Protein AF-A0A1L8WPM3-F1 (afdb_monomer_lite)

Structure (mmCIF, N/CA/C/O backbone):
data_AF-A0A1L8WPM3-F1
#
_entry.id   AF-A0A1L8WPM3-F1
#
loop_
_atom_site.group_PDB
_atom_site.id
_atom_site.type_symbol
_atom_site.label_atom_id
_atom_site.label_alt_id
_atom_site.label_comp_id
_atom_site.label_asym_id
_atom_site.label_entity_id
_atom_site.label_seq_id
_atom_site.pdbx_PDB_ins_code
_atom_site.Cartn_x
_atom_site.Cartn_y
_atom_site.Cartn_z
_atom_site.occupancy
_atom_site.B_iso_or_equiv
_atom_site.auth_seq_id
_atom_site.auth_comp_id
_atom_site.auth_asym_id
_atom_site.auth_atom_id
_atom_site.pdbx_PDB_model_num
ATOM 1 N N . MET A 1 1 ? 2.007 29.045 18.103 1.00 32.53 1 MET A N 1
ATOM 2 C CA . MET A 1 1 ? 1.569 27.638 18.247 1.00 32.53 1 MET A CA 1
ATOM 3 C C . MET A 1 1 ? 1.507 27.017 16.856 1.00 32.53 1 MET A C 1
ATOM 5 O O . MET A 1 1 ? 0.616 27.341 16.083 1.00 32.53 1 MET A O 1
ATOM 9 N N . GLN A 1 2 ? 2.524 26.248 16.471 1.00 27.08 2 GLN A N 1
ATOM 10 C CA . GLN A 1 2 ? 2.661 25.710 15.116 1.00 27.08 2 GLN A CA 1
ATOM 11 C C . GLN A 1 2 ? 1.757 24.477 15.000 1.00 27.08 2 GLN A C 1
ATOM 13 O O . GLN A 1 2 ? 2.011 23.475 15.662 1.00 27.08 2 GLN A O 1
ATOM 18 N N . MET A 1 3 ? 0.664 24.561 14.230 1.00 31.22 3 MET A N 1
ATOM 19 C CA . MET A 1 3 ? -0.175 23.392 13.952 1.00 31.22 3 MET A CA 1
ATOM 20 C C . MET A 1 3 ? 0.699 22.332 13.284 1.00 31.22 3 MET A C 1
ATOM 22 O O . MET A 1 3 ? 1.084 22.484 12.123 1.00 31.22 3 MET A O 1
ATOM 26 N N . ILE A 1 4 ? 1.020 21.259 14.007 1.00 37.78 4 ILE A N 1
ATOM 27 C CA . ILE A 1 4 ? 1.551 20.049 13.389 1.00 37.78 4 ILE A CA 1
ATOM 28 C C . ILE A 1 4 ? 0.436 19.549 12.475 1.00 37.78 4 ILE A C 1
ATOM 30 O O . ILE A 1 4 ? -0.561 18.994 12.926 1.00 37.78 4 ILE A O 1
ATOM 34 N N . LYS A 1 5 ? 0.572 19.836 11.180 1.00 70.19 5 LYS A N 1
ATOM 35 C CA . LYS A 1 5 ? -0.336 19.367 10.140 1.00 70.19 5 LYS A CA 1
ATOM 36 C C . LYS A 1 5 ? -0.161 17.850 10.075 1.00 70.19 5 LYS A C 1
ATOM 38 O O . LYS A 1 5 ? 0.828 17.358 9.531 1.00 70.19 5 LYS A O 1
ATOM 43 N N . GLU A 1 6 ? -1.043 17.119 10.747 1.00 84.62 6 GLU A N 1
ATOM 44 C CA . GLU A 1 6 ? -1.018 15.660 10.743 1.00 84.62 6 GLU A CA 1
ATOM 45 C C . GLU A 1 6 ? -1.232 15.151 9.312 1.00 84.62 6 GLU A C 1
ATOM 47 O O . GLU A 1 6 ? -2.120 15.607 8.588 1.00 84.62 6 GLU A O 1
ATOM 52 N N . ASN A 1 7 ? -0.399 14.203 8.893 1.00 91.00 7 ASN A N 1
ATOM 53 C CA . ASN A 1 7 ? -0.613 13.449 7.670 1.00 91.00 7 ASN A CA 1
ATOM 54 C C . ASN A 1 7 ? -1.559 12.288 7.973 1.00 91.00 7 ASN A C 1
ATOM 56 O O . ASN A 1 7 ? -1.414 11.606 8.989 1.00 91.00 7 ASN A O 1
ATOM 60 N N . VAL A 1 8 ? -2.501 12.030 7.069 1.00 93.06 8 VAL A N 1
ATOM 61 C CA . VAL A 1 8 ? -3.496 10.967 7.231 1.00 93.06 8 VAL A CA 1
ATOM 62 C C . VAL A 1 8 ? -3.465 10.048 6.021 1.00 93.06 8 VAL A C 1
ATOM 64 O O . VAL A 1 8 ? -3.491 10.518 4.886 1.00 93.06 8 VAL A O 1
ATOM 67 N N . LEU A 1 9 ? -3.459 8.738 6.273 1.00 96.69 9 LEU A N 1
ATOM 68 C CA . LEU A 1 9 ? -3.780 7.728 5.268 1.00 96.69 9 LEU A CA 1
ATOM 69 C C . LEU A 1 9 ? -5.040 6.962 5.669 1.00 96.69 9 LEU A C 1
ATOM 71 O O . LEU A 1 9 ? -5.169 6.504 6.805 1.00 96.69 9 LEU A O 1
ATOM 75 N N . ILE A 1 10 ? -5.953 6.785 4.721 1.00 97.25 10 ILE A N 1
ATOM 76 C CA . ILE A 1 10 ? -7.242 6.133 4.914 1.00 97.25 10 ILE A CA 1
ATOM 77 C C . ILE A 1 10 ? -7.205 4.740 4.286 1.00 97.25 10 ILE A C 1
ATOM 79 O O . ILE A 1 10 ? -6.992 4.569 3.085 1.00 97.25 10 ILE A O 1
ATOM 83 N N . TYR A 1 11 ? -7.460 3.740 5.120 1.00 97.69 11 TYR A N 1
ATOM 84 C CA . TYR A 1 11 ? -7.544 2.330 4.763 1.00 97.69 11 TYR A CA 1
ATOM 85 C C . TYR A 1 11 ? -8.982 1.839 4.915 1.00 97.69 11 TYR A C 1
ATOM 87 O O . TYR A 1 11 ? -9.771 2.411 5.663 1.00 97.69 11 TYR A O 1
ATOM 95 N N . GLY A 1 12 ? -9.334 0.772 4.206 1.00 95.88 12 GLY A N 1
ATOM 96 C CA . GLY A 1 12 ? -10.680 0.203 4.236 1.00 95.88 12 GLY A CA 1
ATOM 97 C C . GLY A 1 12 ? -11.140 -0.251 2.858 1.00 95.88 12 GLY A C 1
ATOM 98 O O . GLY A 1 12 ? -10.445 -0.059 1.860 1.00 95.88 12 GLY A O 1
ATOM 99 N N . LEU A 1 13 ? -12.334 -0.841 2.796 1.00 94.56 13 LEU A N 1
ATOM 100 C CA . LEU A 1 13 ? -12.961 -1.165 1.515 1.00 94.56 13 LEU A CA 1
ATOM 101 C C . LEU A 1 13 ? -13.203 0.114 0.714 1.00 94.56 13 LEU A C 1
ATOM 103 O O . LEU A 1 13 ? -13.631 1.121 1.274 1.00 94.56 13 LEU A O 1
ATOM 107 N N . GLU A 1 14 ? -13.002 0.055 -0.601 1.00 92.94 14 GLU A N 1
ATOM 108 C CA . GLU A 1 14 ? -13.040 1.223 -1.487 1.00 92.94 14 GLU A CA 1
ATOM 109 C C . GLU A 1 14 ? -14.298 2.088 -1.307 1.00 92.94 14 GLU A C 1
ATOM 111 O O . GLU A 1 14 ? -14.206 3.290 -1.057 1.00 92.94 14 GLU A O 1
ATOM 116 N N . LYS A 1 15 ? -15.485 1.471 -1.357 1.00 93.69 15 LYS A N 1
ATOM 117 C CA . LYS A 1 15 ? -16.759 2.183 -1.173 1.00 93.69 15 LYS A CA 1
ATOM 118 C C . LYS A 1 15 ? -16.883 2.806 0.223 1.00 93.69 15 LYS A C 1
ATOM 120 O O . LYS A 1 15 ? -17.417 3.905 0.363 1.00 93.69 15 LYS A O 1
ATOM 125 N N . ALA A 1 16 ? -16.391 2.115 1.251 1.00 95.50 16 ALA A N 1
ATOM 126 C CA . ALA A 1 16 ? -16.474 2.552 2.640 1.00 95.50 16 ALA A CA 1
ATOM 127 C C . ALA A 1 16 ? -15.543 3.738 2.920 1.00 95.50 16 ALA A C 1
ATOM 129 O O . ALA A 1 16 ? -15.997 4.764 3.431 1.00 95.50 16 ALA A O 1
ATOM 130 N N . ARG A 1 17 ? -14.271 3.642 2.510 1.00 94.56 17 ARG A N 1
ATOM 131 C CA . ARG A 1 17 ? -13.308 4.742 2.652 1.00 94.56 17 ARG A CA 1
ATOM 132 C C . ARG A 1 17 ? -13.762 5.977 1.878 1.00 94.56 17 ARG A C 1
ATOM 134 O O . ARG A 1 17 ? -13.762 7.059 2.445 1.00 94.56 17 ARG A O 1
ATOM 141 N N . TRP A 1 18 ? -14.287 5.823 0.657 1.00 94.62 18 TRP A N 1
ATOM 142 C CA . TRP A 1 18 ? -14.823 6.955 -0.105 1.00 94.62 18 TRP A CA 1
ATOM 143 C C . TRP A 1 18 ? -16.003 7.635 0.590 1.00 94.62 18 TRP A C 1
ATOM 145 O O . TRP A 1 18 ? -16.075 8.864 0.626 1.00 94.62 18 TRP A O 1
ATOM 155 N N . LYS A 1 19 ? -16.924 6.855 1.168 1.00 95.88 19 LYS A N 1
ATOM 156 C CA . LYS A 1 19 ? -18.049 7.398 1.942 1.00 95.88 19 LYS A CA 1
ATOM 157 C C . LYS A 1 19 ? -17.561 8.197 3.153 1.00 95.88 19 LYS A C 1
ATOM 159 O O . LYS A 1 19 ? -18.111 9.264 3.421 1.00 95.88 19 LYS A O 1
ATOM 164 N N . TYR A 1 20 ? -16.539 7.704 3.850 1.00 95.81 20 TYR A N 1
ATOM 165 C CA . TYR A 1 20 ? -15.935 8.391 4.989 1.00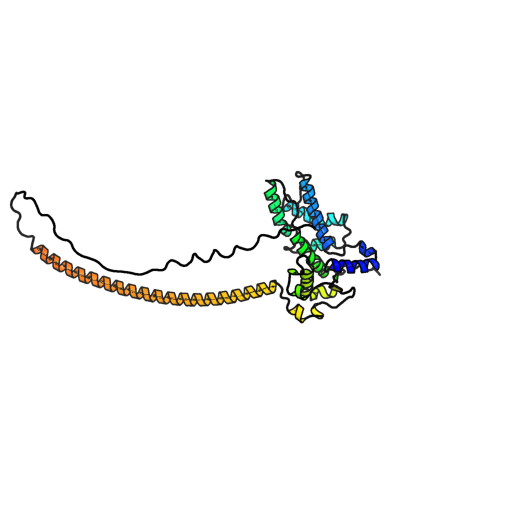 95.81 20 TYR A CA 1
ATOM 166 C C . TYR A 1 20 ? -15.181 9.666 4.574 1.00 95.81 20 TYR A C 1
ATOM 168 O O . TYR A 1 20 ? -15.422 10.735 5.135 1.00 95.81 20 TYR A O 1
ATOM 176 N N . THR A 1 21 ? -14.363 9.605 3.522 1.00 94.44 21 THR A N 1
ATOM 177 C CA . THR A 1 21 ? -13.652 10.770 2.975 1.00 94.44 21 THR A CA 1
ATOM 178 C C . THR A 1 21 ? -14.618 11.869 2.538 1.00 94.44 21 THR A C 1
ATOM 180 O O . THR A 1 21 ? -14.359 13.043 2.780 1.00 94.44 21 THR A O 1
ATOM 183 N N . ARG A 1 22 ? -15.776 11.526 1.956 1.00 93.94 22 ARG A N 1
ATOM 184 C CA . ARG A 1 22 ? -16.804 12.524 1.613 1.00 93.94 22 ARG A CA 1
ATOM 185 C C . ARG A 1 22 ? -17.344 13.275 2.831 1.00 93.94 22 ARG A C 1
ATOM 187 O O . ARG A 1 22 ? -17.648 14.453 2.685 1.00 93.94 22 ARG A O 1
ATOM 194 N N . SER A 1 23 ? -17.488 12.640 3.999 1.00 91.75 23 SER A N 1
ATOM 195 C CA . SER A 1 23 ? -17.842 13.379 5.226 1.00 91.75 23 SER A CA 1
ATOM 196 C C . SER A 1 23 ? -16.724 14.323 5.652 1.00 91.75 23 SER A C 1
ATOM 198 O O . SER A 1 23 ? -17.002 15.493 5.882 1.00 91.75 23 SER A O 1
ATOM 200 N N . LEU A 1 24 ? -15.471 13.863 5.629 1.00 90.94 24 LEU A N 1
ATOM 201 C CA . LEU A 1 24 ? -14.323 14.703 5.974 1.00 90.94 24 LEU A CA 1
ATOM 202 C C . LEU A 1 24 ? -14.195 15.923 5.050 1.00 90.94 24 LEU A C 1
ATOM 204 O O . LEU A 1 24 ? -13.951 17.026 5.516 1.00 90.94 24 LEU A O 1
ATOM 208 N N . ILE A 1 25 ? -14.414 15.755 3.741 1.00 91.81 25 ILE A N 1
ATOM 209 C CA . ILE A 1 25 ? -14.377 16.863 2.770 1.00 91.81 25 ILE A CA 1
ATOM 210 C C . ILE A 1 25 ? -15.486 17.889 3.038 1.00 91.81 25 ILE A C 1
ATOM 212 O O . ILE A 1 25 ? -15.271 19.078 2.821 1.00 91.81 25 ILE A O 1
ATOM 216 N N . LYS A 1 26 ? -16.670 17.451 3.489 1.00 91.75 26 LYS A N 1
ATOM 217 C CA . LYS A 1 26 ? -17.754 18.376 3.856 1.00 91.75 26 LYS A CA 1
ATOM 218 C C . LYS A 1 26 ? -17.378 19.227 5.068 1.00 91.75 26 LYS A C 1
ATOM 220 O O . LYS A 1 26 ? -17.713 20.402 5.092 1.00 91.75 26 LYS A O 1
ATOM 225 N N . GLU A 1 27 ? -16.688 18.635 6.037 1.00 89.38 27 GLU A N 1
ATOM 226 C CA . GLU A 1 27 ? -16.213 19.320 7.245 1.00 89.38 27 GLU A CA 1
ATOM 227 C C . GLU A 1 27 ? -15.002 20.220 6.952 1.00 89.38 27 GLU A C 1
ATOM 229 O O . GLU A 1 27 ? -14.887 21.314 7.496 1.00 89.38 27 GLU A O 1
ATOM 234 N N . ASN A 1 28 ? -14.109 19.787 6.057 1.00 88.56 28 ASN A N 1
ATOM 235 C CA . ASN A 1 28 ? -12.928 20.534 5.644 1.00 88.56 28 ASN A CA 1
ATOM 236 C C . ASN A 1 28 ? -12.632 20.331 4.142 1.00 88.56 28 ASN A C 1
ATOM 238 O O . ASN A 1 28 ? -11.969 19.359 3.758 1.00 88.56 28 ASN A O 1
ATOM 242 N N . PRO A 1 29 ? -13.042 21.275 3.273 1.00 89.62 29 PRO A N 1
ATOM 243 C CA . PRO A 1 29 ? -12.858 21.169 1.823 1.00 89.62 29 PRO A CA 1
ATOM 244 C C . PRO A 1 29 ? -11.402 21.020 1.357 1.00 89.62 29 PRO A C 1
ATOM 246 O O . PRO A 1 29 ? -11.156 20.462 0.284 1.00 89.62 29 PRO A O 1
ATOM 249 N N . ASN A 1 30 ? -10.420 21.461 2.154 1.00 85.88 30 ASN A N 1
ATOM 250 C CA . ASN A 1 30 ? -8.999 21.350 1.806 1.00 85.88 30 ASN A CA 1
ATOM 251 C C . ASN A 1 30 ? -8.517 19.893 1.726 1.00 85.88 30 ASN A C 1
ATOM 253 O O . ASN A 1 30 ? -7.576 19.600 0.987 1.00 85.88 30 ASN A O 1
ATOM 257 N N . ILE A 1 31 ? -9.202 18.972 2.414 1.00 86.38 31 ILE A N 1
ATOM 258 C CA . ILE A 1 31 ? -8.921 17.529 2.396 1.00 86.38 31 ILE A CA 1
ATOM 259 C C . ILE A 1 31 ? -9.023 16.956 0.976 1.00 86.38 31 ILE A C 1
ATOM 261 O O . ILE A 1 31 ? -8.277 16.045 0.627 1.00 86.38 31 ILE A O 1
ATOM 265 N N . LYS A 1 32 ? -9.872 17.532 0.111 1.00 85.50 32 LYS A N 1
ATOM 266 C CA . LYS A 1 32 ? -10.043 17.090 -1.285 1.00 85.50 32 LYS A CA 1
ATOM 267 C C . LYS A 1 32 ? -8.744 17.150 -2.101 1.00 85.50 32 LYS A C 1
ATOM 269 O O . LYS A 1 32 ? -8.617 16.429 -3.083 1.00 85.50 32 LYS A O 1
ATOM 274 N N . LYS A 1 33 ? -7.802 18.021 -1.723 1.00 83.31 33 LYS A N 1
ATOM 275 C CA . LYS A 1 33 ? -6.521 18.210 -2.424 1.00 83.31 33 LYS A CA 1
ATOM 276 C C . LYS A 1 33 ? -5.392 17.335 -1.863 1.00 83.31 33 LYS A C 1
ATOM 278 O O . LYS A 1 33 ? -4.277 17.408 -2.368 1.00 83.31 33 LYS A O 1
ATOM 283 N N . MET A 1 34 ? -5.648 16.561 -0.807 1.00 86.50 34 MET A N 1
ATOM 284 C CA . MET A 1 34 ? -4.631 15.748 -0.140 1.00 86.50 34 MET A CA 1
ATOM 285 C C . MET A 1 34 ? -4.645 14.305 -0.672 1.00 86.50 34 MET A C 1
ATOM 287 O O . MET A 1 34 ? -5.726 13.752 -0.872 1.00 86.50 34 MET A O 1
ATOM 291 N N . PRO A 1 35 ? -3.477 13.666 -0.859 1.00 89.44 35 PRO A N 1
ATOM 292 C CA . PRO A 1 35 ? -3.389 12.240 -1.171 1.00 89.44 35 PRO A CA 1
ATOM 293 C C . PRO A 1 35 ? -3.595 11.422 0.103 1.00 89.44 35 PRO A C 1
ATOM 295 O O . PRO A 1 35 ? -2.673 11.204 0.897 1.00 89.44 35 PRO A O 1
ATOM 298 N N . LEU A 1 36 ? -4.844 11.032 0.329 1.00 93.00 36 LEU A N 1
ATOM 299 C CA . LEU A 1 36 ? -5.276 10.341 1.542 1.00 93.00 36 LEU A CA 1
ATOM 300 C C . LEU A 1 36 ? -5.196 8.828 1.401 1.00 93.00 36 LEU A C 1
ATOM 302 O O . LEU A 1 36 ? -5.342 8.127 2.398 1.00 93.00 36 LEU A O 1
ATOM 306 N N . PHE A 1 37 ? -5.020 8.295 0.196 1.00 95.19 37 PHE A N 1
ATOM 307 C CA . PHE A 1 37 ? -5.021 6.859 -0.026 1.00 95.19 37 PHE A CA 1
ATOM 308 C C . PHE A 1 37 ? -3.613 6.387 -0.356 1.00 95.19 37 PHE A C 1
ATOM 310 O O . PHE A 1 37 ? -2.878 7.027 -1.099 1.00 95.19 37 PHE A O 1
ATOM 317 N N . ILE A 1 38 ? -3.226 5.224 0.174 1.00 95.38 38 ILE A N 1
ATOM 318 C CA . ILE A 1 38 ? -1.953 4.597 -0.211 1.00 95.38 38 ILE A CA 1
ATOM 319 C C . ILE A 1 38 ? -1.922 4.252 -1.708 1.00 95.38 38 ILE A C 1
ATOM 321 O O . ILE A 1 38 ? -0.855 4.204 -2.315 1.00 95.38 38 ILE A O 1
ATOM 325 N N . ASP A 1 39 ? -3.100 4.059 -2.300 1.00 93.75 39 ASP A N 1
ATOM 326 C CA . ASP A 1 39 ? -3.304 3.809 -3.723 1.00 93.75 39 ASP A CA 1
ATOM 327 C C . ASP A 1 39 ? -2.771 4.964 -4.570 1.00 93.75 39 ASP A C 1
ATOM 329 O O . ASP A 1 39 ? -2.070 4.696 -5.535 1.00 93.75 39 ASP A O 1
ATOM 333 N N . ASP A 1 40 ? -2.942 6.219 -4.134 1.00 92.56 40 ASP A N 1
ATOM 334 C CA . ASP A 1 40 ? -2.413 7.393 -4.841 1.00 92.56 40 ASP A CA 1
ATOM 335 C C . ASP A 1 40 ? -0.887 7.266 -5.049 1.00 92.56 40 ASP A C 1
ATOM 337 O O . ASP A 1 40 ? -0.344 7.548 -6.119 1.00 92.56 40 ASP A O 1
ATOM 341 N N . TYR A 1 41 ? -0.178 6.768 -4.031 1.00 93.94 41 TYR A N 1
ATOM 342 C CA . TYR A 1 41 ? 1.270 6.558 -4.074 1.00 93.94 41 TYR A CA 1
ATOM 343 C C . TYR A 1 41 ? 1.662 5.337 -4.925 1.00 93.94 41 TYR A C 1
ATOM 345 O O . TYR A 1 41 ? 2.679 5.370 -5.622 1.00 93.94 41 TYR A O 1
ATOM 353 N N . ASN A 1 42 ? 0.876 4.256 -4.888 1.00 94.69 42 ASN A N 1
ATOM 354 C CA . ASN A 1 42 ? 1.072 3.094 -5.766 1.00 94.69 42 ASN A CA 1
ATOM 355 C C . ASN A 1 42 ? 0.884 3.476 -7.241 1.00 94.69 42 ASN A C 1
ATOM 357 O O . ASN A 1 42 ? 1.715 3.139 -8.089 1.00 94.69 42 ASN A O 1
ATOM 361 N N . ASP A 1 43 ? -0.172 4.226 -7.532 1.00 92.81 43 ASP A N 1
ATOM 362 C CA . ASP A 1 43 ? -0.521 4.683 -8.872 1.00 92.81 43 ASP A CA 1
ATOM 363 C C . ASP A 1 43 ? 0.543 5.642 -9.409 1.00 92.81 43 ASP A C 1
ATOM 365 O O . ASP A 1 43 ? 0.917 5.553 -10.575 1.00 92.81 43 ASP A O 1
ATOM 369 N N . GLY A 1 44 ? 1.137 6.472 -8.546 1.00 92.31 44 GLY A N 1
ATOM 370 C CA . GLY A 1 44 ? 2.288 7.297 -8.906 1.00 92.31 44 GLY A CA 1
ATOM 371 C C . GLY A 1 44 ? 3.490 6.489 -9.419 1.00 92.31 44 GLY A C 1
ATOM 372 O O . GLY A 1 44 ? 4.087 6.842 -10.437 1.00 92.31 44 GLY A O 1
ATOM 373 N N . VAL A 1 45 ? 3.835 5.379 -8.754 1.00 93.38 45 VAL A N 1
ATOM 374 C CA . VAL A 1 45 ? 4.912 4.478 -9.216 1.00 93.38 45 VAL A CA 1
ATOM 375 C C . VAL A 1 45 ? 4.513 3.780 -10.517 1.00 93.38 45 VAL A C 1
ATOM 377 O O . VAL A 1 45 ? 5.326 3.689 -11.437 1.00 93.38 45 VAL A O 1
ATOM 380 N N . THR A 1 46 ? 3.269 3.302 -10.602 1.00 93.00 46 THR A N 1
ATOM 381 C CA . THR A 1 46 ? 2.717 2.662 -11.807 1.00 93.00 46 THR A CA 1
ATOM 382 C C . THR A 1 46 ? 2.838 3.572 -13.016 1.00 93.00 46 THR A C 1
ATOM 384 O O . THR A 1 46 ? 3.423 3.190 -14.026 1.00 93.00 46 THR A O 1
ATOM 387 N N . TRP A 1 47 ? 2.353 4.801 -12.875 1.00 92.38 47 TRP A N 1
ATOM 388 C CA . TRP A 1 47 ? 2.327 5.793 -13.933 1.00 92.38 47 TRP A CA 1
ATOM 389 C C . TRP A 1 47 ? 3.729 6.115 -14.459 1.00 92.38 47 TRP A C 1
ATOM 391 O O . TRP A 1 47 ? 3.931 6.155 -15.671 1.00 92.38 47 TRP A O 1
ATOM 401 N N . LEU A 1 48 ? 4.718 6.294 -13.572 1.00 92.62 48 LEU A N 1
ATOM 402 C CA . LEU A 1 48 ? 6.110 6.525 -13.978 1.00 92.62 48 LEU A CA 1
ATOM 403 C C . LEU A 1 48 ? 6.653 5.378 -14.835 1.00 92.62 48 LEU A C 1
ATOM 405 O O . LEU A 1 48 ? 7.272 5.606 -15.872 1.00 92.62 48 LEU A O 1
ATOM 409 N N . LEU A 1 49 ? 6.412 4.143 -14.403 1.00 92.19 49 LEU A N 1
ATOM 410 C CA . LEU A 1 49 ? 6.887 2.947 -15.090 1.00 92.19 49 LEU A CA 1
ATOM 411 C C . LEU A 1 49 ? 6.205 2.763 -16.452 1.00 92.19 49 LEU A C 1
ATOM 413 O O . LEU A 1 49 ? 6.865 2.444 -17.441 1.00 92.19 49 LEU A O 1
ATOM 417 N N . GLU A 1 50 ? 4.893 2.985 -16.517 1.00 89.88 50 GLU A N 1
ATOM 418 C CA . GLU A 1 50 ? 4.119 2.917 -17.760 1.00 89.88 50 GLU A CA 1
ATOM 419 C C . GLU A 1 50 ? 4.527 4.013 -18.744 1.00 89.88 50 GLU A C 1
ATOM 421 O O . GLU A 1 50 ? 4.642 3.748 -19.943 1.00 89.88 50 GLU A O 1
ATOM 426 N N . LYS A 1 51 ? 4.815 5.222 -18.247 1.00 91.19 51 LYS A N 1
ATOM 427 C CA . LYS A 1 51 ? 5.327 6.327 -19.060 1.00 91.19 51 LYS A CA 1
ATOM 428 C C . LYS A 1 51 ? 6.657 5.964 -19.724 1.00 91.19 51 LYS A C 1
ATOM 430 O O . LYS A 1 51 ? 6.798 6.193 -20.922 1.00 91.19 51 LYS A O 1
ATOM 435 N N . GLU A 1 52 ? 7.587 5.357 -18.988 1.00 91.50 52 GLU A N 1
ATOM 436 C CA . GLU A 1 52 ? 8.863 4.882 -19.544 1.00 91.50 52 GLU A CA 1
ATOM 437 C C . GLU A 1 52 ? 8.667 3.829 -20.640 1.00 91.50 52 GLU A C 1
ATOM 439 O O . GLU A 1 52 ? 9.325 3.876 -21.679 1.00 91.50 52 GLU A O 1
ATOM 444 N N . ILE A 1 53 ? 7.725 2.895 -20.455 1.00 88.12 53 ILE A N 1
ATOM 445 C CA . ILE A 1 53 ? 7.391 1.923 -21.506 1.00 88.12 53 ILE A CA 1
ATOM 446 C C . ILE A 1 53 ? 6.806 2.616 -22.734 1.00 88.12 53 ILE A C 1
ATOM 448 O O . ILE A 1 53 ? 7.176 2.289 -23.862 1.00 88.12 53 ILE A O 1
ATOM 452 N N . ALA A 1 54 ? 5.880 3.553 -22.536 1.00 88.69 54 ALA A N 1
ATOM 453 C CA . ALA A 1 54 ? 5.267 4.284 -23.635 1.00 88.69 54 ALA A CA 1
ATOM 454 C C . ALA A 1 54 ? 6.309 5.097 -24.419 1.00 88.69 54 ALA A C 1
ATOM 456 O O . ALA A 1 54 ? 6.260 5.114 -25.647 1.00 88.69 54 ALA A O 1
ATOM 457 N N . GLN A 1 55 ? 7.268 5.717 -23.728 1.00 89.75 55 GLN A N 1
ATOM 458 C CA . GLN A 1 55 ? 8.373 6.442 -24.352 1.00 89.75 55 GLN A CA 1
ATOM 459 C C . GLN A 1 55 ? 9.275 5.504 -25.158 1.00 89.75 55 GLN A C 1
ATOM 461 O O . GLN A 1 55 ? 9.485 5.755 -26.339 1.00 89.75 55 GLN A O 1
ATOM 466 N N . LYS A 1 56 ? 9.688 4.363 -24.590 1.00 86.62 56 LYS A N 1
ATOM 467 C CA . LYS A 1 56 ? 10.475 3.346 -25.310 1.00 86.62 56 LYS A CA 1
ATOM 468 C C . LYS A 1 56 ? 9.779 2.828 -26.574 1.00 86.62 56 LYS A C 1
ATOM 470 O O . LYS A 1 56 ? 10.437 2.528 -27.562 1.00 86.62 56 LYS A O 1
ATOM 475 N N . LYS A 1 57 ? 8.446 2.713 -26.565 1.00 85.25 57 LYS A N 1
ATOM 476 C CA . LYS A 1 57 ? 7.677 2.313 -27.759 1.00 85.25 57 LYS A CA 1
ATOM 477 C C . LYS A 1 57 ? 7.676 3.386 -28.846 1.00 85.25 57 LYS A C 1
ATOM 479 O O . LYS A 1 57 ? 7.692 3.039 -30.022 1.00 85.25 57 LYS A O 1
ATOM 484 N N . LYS A 1 58 ? 7.604 4.662 -28.458 1.00 88.38 58 LYS A N 1
ATOM 485 C CA . LYS A 1 58 ? 7.610 5.795 -29.393 1.00 88.38 58 LYS A CA 1
ATOM 486 C C . LYS A 1 58 ? 8.998 6.043 -29.976 1.00 88.38 58 LYS A C 1
ATOM 488 O O . LYS A 1 58 ? 9.107 6.300 -31.167 1.00 88.38 58 LYS A O 1
ATOM 493 N N . GLU A 1 59 ? 10.034 5.925 -29.150 1.00 89.25 59 GLU A N 1
ATOM 494 C CA . GLU A 1 59 ? 11.422 6.234 -29.502 1.00 89.25 59 GLU A CA 1
ATOM 495 C C . GLU A 1 59 ? 12.351 5.070 -29.102 1.00 89.25 59 GLU A C 1
ATOM 497 O O . GLU A 1 59 ? 13.077 5.163 -28.112 1.00 89.25 59 GLU A O 1
ATOM 502 N N . PRO A 1 60 ? 12.355 3.947 -29.851 1.00 85.00 60 PRO A N 1
ATOM 503 C CA . PRO A 1 60 ? 13.099 2.741 -29.469 1.00 85.00 60 PRO A CA 1
ATOM 504 C C . PRO A 1 60 ? 14.621 2.910 -29.409 1.00 85.00 60 PRO A C 1
ATOM 506 O O . PRO A 1 60 ? 15.297 2.095 -28.789 1.00 85.00 60 PRO A O 1
ATOM 509 N N . SER A 1 61 ? 15.164 3.932 -30.076 1.00 85.88 61 SER A N 1
ATOM 510 C CA . SER A 1 61 ? 16.591 4.262 -30.065 1.00 85.88 61 SER A CA 1
ATOM 511 C C . SER A 1 61 ? 17.024 5.040 -28.821 1.00 85.88 61 SER A C 1
ATOM 513 O O . SER A 1 61 ? 18.222 5.140 -28.560 1.00 85.88 61 SER A O 1
ATOM 515 N N . GLN A 1 62 ? 16.086 5.622 -28.065 1.00 88.00 62 GLN A N 1
ATOM 516 C CA . GLN A 1 62 ? 16.407 6.372 -26.856 1.00 88.00 62 GLN A CA 1
ATOM 517 C C . GLN A 1 62 ? 16.673 5.417 -25.684 1.00 88.00 62 GLN A C 1
ATOM 519 O O . GLN A 1 62 ? 15.941 4.448 -25.478 1.00 88.00 62 GLN A O 1
ATOM 524 N N . LYS A 1 63 ? 17.694 5.731 -24.872 1.00 89.94 63 LYS A N 1
ATOM 525 C CA . LYS A 1 63 ? 17.993 5.015 -23.620 1.00 89.94 63 LYS A CA 1
ATOM 526 C C . LYS A 1 63 ? 16.754 5.005 -22.714 1.00 89.94 63 LYS A C 1
ATOM 528 O O . LYS A 1 63 ? 16.238 6.062 -22.358 1.00 89.94 63 LYS A O 1
ATOM 533 N N . SER A 1 64 ? 16.325 3.818 -22.297 1.00 91.56 64 SER A N 1
ATOM 534 C CA . SER A 1 64 ? 15.192 3.576 -21.404 1.00 91.56 64 SER A CA 1
ATOM 535 C C . SER A 1 64 ? 15.630 2.863 -20.124 1.00 91.56 64 SER A C 1
ATOM 537 O O . SER A 1 64 ? 16.586 2.077 -20.109 1.00 91.56 64 SER A O 1
ATOM 539 N N . CYS A 1 65 ? 14.875 3.066 -19.039 1.00 93.44 65 CYS A N 1
ATOM 540 C CA . CYS A 1 65 ? 15.067 2.310 -17.800 1.00 93.44 65 CYS A CA 1
ATOM 541 C C . CYS A 1 65 ? 14.870 0.794 -17.986 1.00 93.44 65 CYS A C 1
ATOM 543 O O . CYS A 1 65 ? 15.378 0.003 -17.199 1.00 93.44 65 CYS A O 1
ATOM 545 N N . TRP A 1 66 ? 14.178 0.379 -19.051 1.00 91.06 66 TRP A N 1
ATOM 546 C CA . TRP A 1 66 ? 13.899 -1.022 -19.365 1.00 91.06 66 TRP A CA 1
ATOM 547 C C . TRP A 1 66 ? 14.958 -1.696 -20.245 1.00 91.06 66 TRP A C 1
ATOM 549 O O . TRP A 1 66 ? 14.697 -2.789 -20.745 1.00 91.06 66 TRP A O 1
ATOM 559 N N . ASP A 1 67 ? 16.097 -1.055 -20.518 1.00 88.75 67 ASP A N 1
ATOM 560 C CA . ASP A 1 67 ? 17.155 -1.647 -21.356 1.00 88.75 67 ASP A CA 1
ATOM 561 C C . ASP A 1 67 ? 18.107 -2.540 -20.562 1.00 88.75 67 ASP A C 1
ATOM 563 O O . ASP A 1 67 ? 18.624 -3.528 -21.076 1.00 88.75 67 ASP A O 1
ATOM 567 N N . SER A 1 68 ? 18.341 -2.217 -19.293 1.00 90.31 68 SER A N 1
ATOM 568 C CA . SER A 1 68 ? 19.290 -2.934 -18.447 1.00 90.31 68 SER A CA 1
ATOM 569 C C . SER A 1 68 ? 18.930 -2.803 -16.973 1.00 90.31 68 SER A C 1
ATOM 571 O O . SER A 1 68 ? 18.086 -1.998 -16.574 1.00 90.31 68 SER A O 1
ATOM 573 N N . THR A 1 69 ? 19.580 -3.622 -16.151 1.00 91.81 69 THR A N 1
ATOM 574 C CA . THR A 1 69 ? 19.401 -3.589 -14.695 1.00 91.81 69 THR A CA 1
ATOM 575 C C . THR A 1 69 ? 19.962 -2.298 -14.108 1.00 91.81 69 THR A C 1
ATOM 577 O O . THR A 1 69 ? 19.398 -1.748 -13.164 1.00 91.81 69 THR A O 1
ATOM 580 N N . GLU A 1 70 ? 21.039 -1.798 -14.700 1.00 93.81 70 GLU A N 1
ATOM 581 C CA . GLU A 1 70 ? 21.741 -0.573 -14.347 1.00 93.81 70 GLU A CA 1
ATOM 582 C C . GLU A 1 70 ? 20.871 0.647 -14.668 1.00 93.81 70 GLU A C 1
ATOM 584 O O . GLU A 1 70 ? 20.615 1.461 -13.783 1.00 93.81 70 GLU A O 1
ATOM 589 N N . ASN A 1 71 ? 20.296 0.713 -15.876 1.00 94.50 71 ASN A N 1
ATOM 590 C CA . ASN A 1 71 ? 19.390 1.796 -16.267 1.00 94.50 71 ASN A CA 1
ATOM 591 C C . ASN A 1 71 ? 18.138 1.834 -15.381 1.00 94.50 71 ASN A C 1
ATOM 593 O O . ASN A 1 71 ? 17.641 2.910 -15.049 1.00 94.50 71 ASN A O 1
ATOM 597 N N . PHE A 1 72 ? 17.619 0.666 -14.990 1.00 95.19 72 PHE A N 1
ATOM 598 C CA . PHE A 1 72 ? 16.474 0.592 -14.087 1.00 95.19 72 PHE A CA 1
ATOM 599 C C . PHE A 1 72 ? 16.817 1.116 -12.687 1.00 95.19 72 PHE A C 1
ATOM 601 O O . PHE A 1 72 ? 16.008 1.819 -12.081 1.00 95.19 72 PHE A O 1
ATOM 608 N N . SER A 1 73 ? 18.016 0.816 -12.182 1.00 94.25 73 SER A N 1
ATOM 609 C CA . SER A 1 73 ? 18.506 1.356 -10.908 1.00 94.25 73 SER A CA 1
ATOM 610 C C . SER A 1 73 ? 18.683 2.875 -10.965 1.00 94.25 73 SER A C 1
ATOM 612 O O . SER A 1 73 ? 18.136 3.569 -10.110 1.00 94.25 73 SER A O 1
ATOM 614 N N . GLU A 1 74 ? 19.334 3.403 -12.010 1.00 94.75 74 GLU A N 1
ATOM 615 C CA . GLU A 1 74 ? 19.475 4.855 -12.232 1.00 94.75 74 GLU A CA 1
ATOM 616 C C . GLU A 1 74 ? 18.106 5.558 -12.263 1.00 94.75 74 GLU A C 1
ATOM 618 O O . GLU A 1 74 ? 17.934 6.661 -11.742 1.00 94.75 74 GLU A O 1
ATOM 623 N N . PHE A 1 75 ? 17.108 4.921 -12.879 1.00 95.00 75 PHE A N 1
ATOM 624 C CA . PHE A 1 75 ? 15.745 5.440 -12.938 1.00 95.00 75 PHE A CA 1
ATOM 625 C C . PHE A 1 75 ? 15.063 5.451 -11.565 1.00 95.00 75 PHE A C 1
ATOM 627 O O . PHE A 1 75 ? 14.464 6.458 -11.183 1.00 95.00 75 PHE A O 1
ATOM 634 N N . ILE A 1 76 ? 15.185 4.363 -10.796 1.00 94.19 76 ILE A N 1
ATOM 635 C CA . ILE A 1 76 ? 14.679 4.267 -9.418 1.00 94.19 76 ILE A CA 1
ATOM 636 C C . ILE A 1 76 ? 15.259 5.389 -8.551 1.00 94.19 76 ILE A C 1
ATOM 638 O O . ILE A 1 76 ? 14.513 6.019 -7.805 1.00 94.19 76 ILE A O 1
ATOM 642 N N . GLU A 1 77 ? 16.555 5.676 -8.657 1.00 92.62 77 GLU A N 1
ATOM 643 C CA . GLU A 1 77 ? 17.210 6.736 -7.876 1.00 92.62 77 GLU A CA 1
ATOM 644 C C . GLU A 1 77 ? 16.656 8.134 -8.184 1.00 92.62 77 GLU A C 1
ATOM 646 O O . GLU A 1 77 ? 16.573 8.980 -7.293 1.00 92.62 77 GLU A O 1
ATOM 651 N N . LYS A 1 78 ? 16.202 8.366 -9.421 1.00 91.88 78 LYS A N 1
ATOM 652 C CA . LYS A 1 78 ? 15.621 9.643 -9.862 1.00 91.88 78 LYS A CA 1
ATOM 653 C C . LYS A 1 78 ? 14.130 9.784 -9.534 1.00 91.88 78 LYS A C 1
ATOM 655 O O . LYS A 1 78 ? 13.635 10.910 -9.446 1.00 91.88 78 LYS A O 1
ATOM 660 N N . MET A 1 79 ? 13.407 8.683 -9.299 1.00 90.88 79 MET A N 1
ATOM 661 C CA . MET A 1 79 ? 11.955 8.702 -9.039 1.00 90.88 79 MET A CA 1
ATOM 662 C C . MET A 1 79 ? 11.507 9.657 -7.912 1.00 90.88 79 MET A C 1
ATOM 664 O O . MET A 1 79 ? 10.479 10.321 -8.087 1.00 90.88 79 MET A O 1
ATOM 668 N N . PRO A 1 80 ? 12.206 9.771 -6.760 1.00 88.19 80 PRO A N 1
ATOM 669 C CA . PRO A 1 80 ? 11.836 10.723 -5.711 1.00 88.19 80 PRO A CA 1
ATOM 670 C C . PRO A 1 80 ? 11.757 12.171 -6.201 1.00 88.19 80 PRO A C 1
ATOM 672 O O . PRO A 1 80 ? 10.858 12.905 -5.792 1.00 88.19 80 PRO A O 1
ATOM 675 N N . ILE A 1 81 ? 12.667 12.561 -7.097 1.00 86.69 81 ILE A N 1
ATOM 676 C CA . ILE A 1 81 ? 12.770 13.918 -7.642 1.00 86.69 81 ILE A CA 1
ATOM 677 C C . ILE A 1 81 ? 11.657 14.147 -8.669 1.00 86.69 81 ILE A C 1
ATOM 679 O O . ILE A 1 81 ? 10.885 15.094 -8.535 1.00 86.69 81 ILE A O 1
ATOM 683 N N . MET A 1 82 ? 11.492 13.214 -9.614 1.00 85.81 82 MET A N 1
ATOM 684 C CA . MET A 1 82 ? 10.507 13.306 -10.706 1.00 85.81 82 MET A CA 1
ATOM 685 C C . MET A 1 82 ? 9.067 13.521 -10.221 1.00 85.81 82 MET A C 1
ATOM 687 O O . MET A 1 82 ? 8.250 14.143 -10.898 1.00 85.81 82 MET A O 1
ATOM 691 N N . MET A 1 83 ? 8.734 12.971 -9.056 1.00 80.62 83 MET A N 1
ATOM 692 C CA . MET A 1 83 ? 7.376 13.013 -8.513 1.00 80.62 83 MET A CA 1
ATOM 693 C C . MET A 1 83 ? 7.146 14.190 -7.585 1.00 80.62 83 MET A C 1
ATOM 695 O O . MET A 1 83 ? 6.024 14.687 -7.529 1.00 80.62 83 MET A O 1
ATOM 699 N N . LYS A 1 84 ? 8.196 14.685 -6.921 1.00 73.69 84 LYS A N 1
ATOM 700 C CA . LYS A 1 84 ? 8.126 15.910 -6.117 1.00 73.69 84 LYS A CA 1
ATOM 701 C C . LYS A 1 84 ? 7.699 17.113 -6.964 1.00 73.69 84 LYS A C 1
ATOM 703 O O . LYS A 1 84 ? 6.966 17.967 -6.482 1.00 73.69 84 LYS A O 1
ATOM 708 N N . GLU A 1 85 ? 8.121 17.154 -8.225 1.00 70.38 85 GLU A N 1
ATOM 709 C CA . GLU A 1 85 ? 7.782 18.223 -9.174 1.00 70.38 85 GLU A CA 1
ATOM 710 C C . GLU A 1 85 ? 6.343 18.137 -9.703 1.00 70.38 85 GLU A C 1
ATOM 712 O O . GLU A 1 85 ? 5.788 19.136 -10.154 1.00 70.38 85 GLU A O 1
ATOM 717 N N . ARG A 1 86 ? 5.723 16.950 -9.659 1.00 70.75 86 ARG A N 1
ATOM 718 C CA . ARG A 1 86 ? 4.402 16.707 -10.262 1.00 70.75 86 ARG A CA 1
ATOM 719 C C . ARG A 1 86 ? 3.272 16.577 -9.262 1.00 70.75 86 ARG A C 1
ATOM 721 O O . ARG A 1 86 ? 2.152 16.986 -9.553 1.00 70.75 86 ARG A O 1
ATOM 728 N N . LEU A 1 87 ? 3.540 15.957 -8.123 1.00 69.44 87 LEU A N 1
ATOM 729 C CA . LEU A 1 87 ? 2.529 15.587 -7.154 1.00 69.44 87 LEU A CA 1
ATOM 730 C C . LEU A 1 87 ? 2.896 16.207 -5.813 1.00 69.44 87 LEU A C 1
ATOM 732 O O . LEU A 1 87 ? 3.959 15.941 -5.257 1.00 69.44 87 LEU A O 1
ATOM 736 N N . ASN A 1 88 ? 1.988 17.015 -5.267 1.00 77.88 88 ASN A N 1
ATOM 737 C CA . ASN A 1 88 ? 2.112 17.571 -3.921 1.00 77.88 88 ASN A CA 1
ATOM 738 C C . ASN A 1 88 ? 1.834 16.481 -2.868 1.00 77.88 88 ASN A C 1
ATOM 740 O O . ASN A 1 88 ? 0.862 16.551 -2.115 1.00 77.88 88 ASN A O 1
ATOM 744 N N . PHE A 1 89 ? 2.627 15.406 -2.899 1.00 87.94 89 PHE A N 1
ATOM 745 C CA . PHE A 1 89 ? 2.461 14.213 -2.081 1.00 87.94 89 PHE A CA 1
ATOM 746 C C . PHE A 1 89 ? 3.411 14.279 -0.885 1.00 87.94 89 PHE A C 1
ATOM 748 O O . PHE A 1 89 ? 4.590 13.939 -1.019 1.00 87.94 89 PHE A O 1
ATOM 755 N N . PRO A 1 90 ? 2.929 14.692 0.302 1.00 88.50 90 PRO A N 1
ATOM 756 C CA . PRO A 1 90 ? 3.795 15.018 1.434 1.00 88.50 90 PRO A CA 1
ATOM 757 C C . PRO A 1 90 ? 4.592 13.816 1.955 1.00 88.50 90 PRO A C 1
ATOM 759 O O . PRO A 1 90 ? 5.638 13.997 2.569 1.00 88.50 90 PRO A O 1
ATOM 762 N N . LEU A 1 91 ? 4.126 12.589 1.697 1.00 91.81 91 LEU A N 1
ATOM 763 C CA . LEU A 1 91 ? 4.787 11.361 2.142 1.00 91.81 91 LEU A CA 1
ATOM 764 C C . LEU A 1 91 ? 5.611 10.678 1.042 1.00 91.81 91 LEU A C 1
ATOM 766 O O . LEU A 1 91 ? 6.119 9.586 1.283 1.00 91.81 91 LEU A O 1
ATOM 770 N N . TRP A 1 92 ? 5.754 11.269 -0.153 1.00 92.44 92 TRP A N 1
ATOM 771 C CA . TRP A 1 92 ? 6.343 10.576 -1.308 1.00 92.44 92 TRP A CA 1
ATOM 772 C C . TRP A 1 92 ? 7.756 10.048 -1.034 1.00 92.44 92 TRP A C 1
ATOM 774 O O . TRP A 1 92 ? 8.027 8.863 -1.230 1.00 92.44 92 TRP A O 1
ATOM 784 N N . SER A 1 93 ? 8.641 10.898 -0.507 1.00 90.31 93 SER A N 1
ATOM 785 C CA . SER A 1 93 ? 10.019 10.507 -0.191 1.00 90.31 93 SER A CA 1
ATOM 786 C C . SER A 1 93 ? 10.076 9.377 0.839 1.00 90.31 93 SER A C 1
ATOM 788 O O . SER A 1 93 ? 10.851 8.433 0.688 1.00 90.31 93 SER A O 1
ATOM 790 N N . ALA A 1 94 ? 9.226 9.436 1.869 1.00 92.44 94 ALA A N 1
ATOM 791 C CA . ALA A 1 94 ? 9.173 8.405 2.899 1.00 92.44 94 ALA A CA 1
ATOM 792 C C . ALA A 1 94 ? 8.612 7.084 2.353 1.00 92.44 94 ALA A C 1
ATOM 794 O O . ALA A 1 94 ? 9.165 6.016 2.621 1.00 92.44 94 ALA A O 1
ATOM 795 N N . TYR A 1 95 ? 7.560 7.160 1.537 1.00 94.25 95 TYR A N 1
ATOM 796 C CA . TYR A 1 95 ? 6.958 6.015 0.861 1.00 94.25 95 TYR A CA 1
ATOM 797 C C . TYR A 1 95 ? 7.989 5.296 -0.005 1.00 94.25 95 TYR A C 1
ATOM 799 O O . TYR A 1 95 ? 8.161 4.080 0.101 1.00 94.25 95 TYR A O 1
ATOM 807 N N . PHE A 1 96 ? 8.736 6.060 -0.801 1.00 92.50 96 PHE A N 1
ATOM 808 C CA . PHE A 1 96 ? 9.761 5.507 -1.667 1.00 92.50 96 PHE A CA 1
ATOM 809 C C . PHE A 1 96 ? 10.931 4.901 -0.884 1.00 92.50 96 PHE A C 1
ATOM 811 O O . PHE A 1 96 ? 11.349 3.780 -1.177 1.00 92.50 96 PHE A O 1
ATOM 818 N N . SER A 1 97 ? 11.418 5.586 0.156 1.00 92.56 97 SER A N 1
ATOM 819 C CA . SER A 1 97 ? 12.485 5.065 1.020 1.00 92.56 97 SER A CA 1
ATOM 820 C C . SER A 1 97 ? 12.099 3.713 1.629 1.00 92.56 97 SER A C 1
ATOM 822 O O . SER A 1 97 ? 12.834 2.734 1.499 1.00 92.56 97 SER A O 1
ATOM 824 N N . HIS A 1 98 ? 10.893 3.590 2.192 1.00 93.88 98 HIS A N 1
ATOM 825 C CA . HIS A 1 98 ? 10.409 2.323 2.753 1.00 93.88 98 HIS A CA 1
ATOM 826 C C . HIS A 1 98 ? 10.272 1.199 1.715 1.00 93.88 98 HIS A C 1
ATOM 828 O O . HIS A 1 98 ? 10.444 0.019 2.050 1.00 93.88 98 HIS A O 1
ATOM 834 N N . PHE A 1 99 ? 9.998 1.541 0.454 1.00 90.88 99 PHE A N 1
ATOM 835 C CA . PHE A 1 99 ? 10.033 0.589 -0.656 1.00 90.88 99 PHE A CA 1
ATOM 836 C C . PHE A 1 99 ? 11.438 0.018 -0.884 1.00 90.88 99 PHE A C 1
ATOM 838 O O . PHE A 1 99 ? 11.579 -1.196 -1.038 1.00 90.88 99 PHE A O 1
ATOM 845 N N . GLN A 1 100 ? 12.473 0.861 -0.867 1.00 92.25 100 GLN A N 1
ATOM 846 C CA . GLN A 1 100 ? 13.843 0.442 -1.191 1.00 92.25 100 GLN A CA 1
ATOM 847 C C . GLN A 1 100 ? 14.612 -0.159 -0.002 1.00 92.25 100 GLN A C 1
ATOM 849 O O . GLN A 1 100 ? 15.449 -1.042 -0.201 1.00 92.25 100 GLN A O 1
ATOM 854 N N . ASN A 1 101 ? 14.298 0.243 1.235 1.00 91.62 101 ASN A N 1
ATOM 855 C CA . ASN A 1 101 ? 15.044 -0.168 2.435 1.00 91.62 101 ASN A CA 1
ATOM 856 C C . ASN A 1 101 ? 14.967 -1.675 2.716 1.00 91.62 101 ASN A C 1
ATOM 858 O O . ASN A 1 101 ? 15.890 -2.269 3.269 1.00 91.62 101 ASN A O 1
ATOM 862 N N . LYS A 1 102 ? 13.852 -2.324 2.360 1.00 89.00 102 LYS A N 1
ATOM 863 C CA . LYS A 1 102 ? 13.682 -3.770 2.557 1.00 89.00 102 LYS A CA 1
ATOM 864 C C . LYS A 1 102 ? 14.045 -4.494 1.258 1.00 89.00 102 LYS A C 1
ATOM 866 O O . LYS A 1 102 ? 13.343 -4.295 0.269 1.00 89.00 102 LYS A O 1
ATOM 871 N N . PRO A 1 103 ? 15.020 -5.429 1.253 1.00 90.44 103 PRO A N 1
ATOM 872 C CA . PRO A 1 103 ? 15.429 -6.150 0.044 1.00 90.44 103 PRO A CA 1
ATOM 873 C C . PRO A 1 103 ? 14.255 -6.769 -0.711 1.00 90.44 103 PRO A C 1
ATOM 875 O O . PRO A 1 103 ? 14.140 -6.654 -1.921 1.00 90.44 103 PRO A O 1
ATOM 878 N N . LYS A 1 104 ? 13.317 -7.380 0.013 1.00 88.81 104 LYS A N 1
ATOM 879 C CA . LYS A 1 104 ? 12.122 -7.982 -0.582 1.00 88.81 104 LYS A CA 1
ATOM 880 C C . LYS A 1 104 ? 11.104 -6.973 -1.112 1.00 88.81 104 LYS A C 1
ATOM 882 O O . LYS A 1 104 ? 10.062 -7.430 -1.535 1.00 88.81 104 LYS A O 1
ATOM 887 N N . ASN A 1 105 ? 11.293 -5.667 -0.980 1.00 92.56 105 ASN A N 1
ATOM 888 C CA . ASN A 1 105 ? 10.358 -4.640 -1.441 1.00 92.56 105 ASN A CA 1
ATOM 889 C C . ASN A 1 105 ? 10.948 -3.775 -2.556 1.00 92.56 105 ASN A C 1
ATOM 891 O O . ASN A 1 105 ? 10.169 -3.159 -3.271 1.00 92.56 105 ASN A O 1
ATOM 895 N N . GLN A 1 106 ? 12.270 -3.797 -2.743 1.00 94.56 106 GLN A N 1
ATOM 896 C CA . GLN A 1 106 ? 12.969 -3.047 -3.784 1.00 94.56 106 GLN A CA 1
ATOM 897 C C . GLN A 1 106 ? 12.298 -3.219 -5.146 1.00 94.56 106 GLN A C 1
ATOM 899 O O . GLN A 1 106 ? 12.029 -4.348 -5.578 1.00 94.56 106 GLN A O 1
ATOM 904 N N . LEU A 1 107 ? 12.043 -2.097 -5.824 1.00 94.62 107 LEU A N 1
ATOM 905 C CA . LEU A 1 107 ? 11.354 -2.091 -7.118 1.00 94.62 107 LEU A CA 1
ATOM 906 C C . LEU A 1 107 ? 12.143 -2.896 -8.155 1.00 94.62 107 LEU A C 1
ATOM 908 O O . LEU A 1 107 ? 11.554 -3.700 -8.869 1.00 94.62 107 LEU A O 1
ATOM 912 N N . GLN A 1 108 ? 13.473 -2.793 -8.151 1.00 93.12 108 GLN A N 1
ATOM 913 C CA . GLN A 1 108 ? 14.354 -3.592 -9.007 1.00 93.12 108 GLN A CA 1
ATOM 914 C C . GLN A 1 108 ? 14.075 -5.098 -8.881 1.00 93.12 108 GLN A C 1
ATOM 916 O O . GLN A 1 108 ? 13.902 -5.783 -9.882 1.00 93.12 108 GLN A O 1
ATOM 921 N N . LYS A 1 109 ? 13.925 -5.614 -7.653 1.00 93.31 109 LYS A N 1
ATOM 922 C CA . LYS A 1 109 ? 13.587 -7.027 -7.402 1.00 93.31 109 LYS A CA 1
ATOM 923 C C . LYS A 1 109 ? 12.143 -7.374 -7.742 1.00 93.31 109 LYS A C 1
ATOM 925 O O . LYS A 1 109 ? 11.867 -8.514 -8.096 1.00 93.31 109 LYS A O 1
ATOM 930 N N . ILE A 1 110 ? 11.208 -6.432 -7.597 1.00 94.25 110 ILE A N 1
ATOM 931 C CA . ILE A 1 110 ? 9.815 -6.631 -8.030 1.00 94.25 110 ILE A CA 1
ATOM 932 C C . ILE A 1 110 ? 9.762 -6.838 -9.545 1.00 94.25 110 ILE A C 1
ATOM 934 O O . ILE A 1 110 ? 9.081 -7.750 -10.007 1.00 94.25 110 ILE A O 1
ATOM 938 N N . TYR A 1 111 ? 10.493 -6.010 -10.288 1.00 92.62 111 TYR A N 1
ATOM 939 C CA . TYR A 1 111 ? 10.416 -5.925 -11.743 1.00 92.62 111 TYR A CA 1
ATOM 940 C C . TYR A 1 111 ? 11.491 -6.722 -12.482 1.00 92.62 111 TYR A C 1
ATOM 942 O O . TYR A 1 111 ? 11.447 -6.790 -13.707 1.00 92.62 111 TYR A O 1
ATOM 950 N N . GLN A 1 112 ? 12.404 -7.384 -11.768 1.00 91.25 112 GLN A N 1
ATOM 951 C CA . GLN A 1 112 ? 13.520 -8.136 -12.347 1.00 91.25 112 GLN A CA 1
ATOM 952 C C . GLN A 1 112 ? 13.080 -9.121 -13.435 1.00 91.25 112 GLN A C 1
ATOM 954 O O . GLN A 1 112 ? 13.680 -9.164 -14.504 1.00 91.25 112 GLN A O 1
ATOM 959 N N . PHE A 1 113 ? 12.015 -9.891 -13.187 1.00 87.50 113 PHE A N 1
ATOM 960 C CA . PHE A 1 113 ? 11.499 -10.840 -14.175 1.00 87.50 113 PHE A CA 1
ATOM 961 C C . PHE A 1 113 ? 11.022 -10.128 -15.445 1.00 87.50 113 PHE A C 1
ATOM 963 O O . PHE A 1 113 ? 11.366 -10.531 -16.549 1.00 87.50 113 PHE A O 1
ATOM 970 N N . GLN A 1 114 ? 10.277 -9.031 -15.305 1.00 87.31 114 GLN A N 1
ATOM 971 C CA . GLN A 1 114 ? 9.788 -8.279 -16.460 1.00 87.31 114 GLN A CA 1
ATOM 972 C C . GLN A 1 114 ? 10.925 -7.626 -17.240 1.00 87.31 114 GLN A C 1
ATOM 974 O O . GLN A 1 114 ? 10.890 -7.638 -18.463 1.00 87.31 114 GLN A O 1
ATOM 979 N N . LEU A 1 115 ? 11.940 -7.108 -16.548 1.00 88.19 115 LEU A N 1
ATOM 980 C CA . LEU A 1 115 ? 13.138 -6.565 -17.177 1.00 88.19 115 LEU A CA 1
ATOM 981 C C . LEU A 1 115 ? 13.869 -7.637 -18.004 1.00 88.19 115 LEU A C 1
ATOM 983 O O . LEU A 1 115 ? 14.234 -7.395 -19.152 1.00 88.19 115 LEU A O 1
ATOM 987 N N . GLN A 1 116 ? 14.022 -8.848 -17.456 1.00 85.69 116 GLN A N 1
ATOM 988 C CA . GLN A 1 116 ? 14.616 -9.981 -18.173 1.00 85.69 116 GLN A CA 1
ATOM 989 C C . GLN A 1 116 ? 13.799 -10.374 -19.408 1.00 85.69 116 GLN A C 1
ATOM 991 O O . GLN A 1 116 ? 14.370 -10.582 -20.476 1.00 85.69 116 GLN A O 1
ATOM 996 N N . GLU A 1 117 ? 12.476 -10.463 -19.281 1.00 83.19 117 GLU A N 1
ATOM 997 C CA . GLU A 1 117 ? 11.595 -10.815 -20.398 1.00 83.19 117 GLU A CA 1
ATOM 998 C C . GLU A 1 117 ? 11.596 -9.741 -21.488 1.00 83.19 117 GLU A C 1
ATOM 1000 O O . GLU A 1 117 ? 11.668 -10.063 -22.674 1.00 83.19 117 GLU A O 1
ATOM 1005 N N . ILE A 1 118 ? 11.593 -8.464 -21.102 1.00 79.19 118 ILE A N 1
ATOM 1006 C CA . ILE A 1 118 ? 11.744 -7.345 -22.032 1.00 79.19 118 ILE A CA 1
ATOM 1007 C C . ILE A 1 118 ? 13.050 -7.483 -22.815 1.00 79.19 118 ILE A C 1
ATOM 1009 O O . ILE A 1 118 ? 13.022 -7.430 -24.042 1.00 79.19 118 ILE A O 1
ATOM 1013 N N . ASN A 1 119 ? 14.173 -7.719 -22.135 1.00 77.62 119 ASN A N 1
ATOM 1014 C CA . ASN A 1 119 ? 15.489 -7.789 -22.769 1.00 77.62 119 ASN A CA 1
ATOM 1015 C C . ASN A 1 119 ? 15.665 -9.008 -23.679 1.00 77.62 119 ASN A C 1
ATOM 1017 O O . ASN A 1 119 ? 16.262 -8.886 -24.746 1.00 77.62 119 ASN A O 1
ATOM 1021 N N . LYS A 1 120 ? 15.092 -10.164 -23.326 1.00 76.75 120 LYS A N 1
ATOM 1022 C CA . LYS A 1 120 ? 15.053 -11.329 -24.228 1.00 76.75 120 LYS A CA 1
ATOM 1023 C C . LYS A 1 120 ? 14.252 -11.028 -25.498 1.00 76.75 120 LYS A C 1
ATOM 1025 O O . LYS A 1 120 ? 14.682 -11.382 -26.595 1.00 76.75 120 LYS A O 1
ATOM 1030 N N . ASN A 1 121 ? 13.120 -10.339 -25.350 1.00 67.25 121 ASN A N 1
ATOM 1031 C CA . ASN A 1 121 ? 12.212 -10.009 -26.447 1.00 67.25 121 ASN A CA 1
ATOM 1032 C C . ASN A 1 121 ? 12.654 -8.797 -27.278 1.00 67.25 121 ASN A C 1
ATOM 1034 O O . ASN A 1 121 ? 12.079 -8.558 -28.331 1.00 67.25 121 ASN A O 1
ATOM 1038 N N . GLN A 1 122 ? 13.699 -8.053 -26.906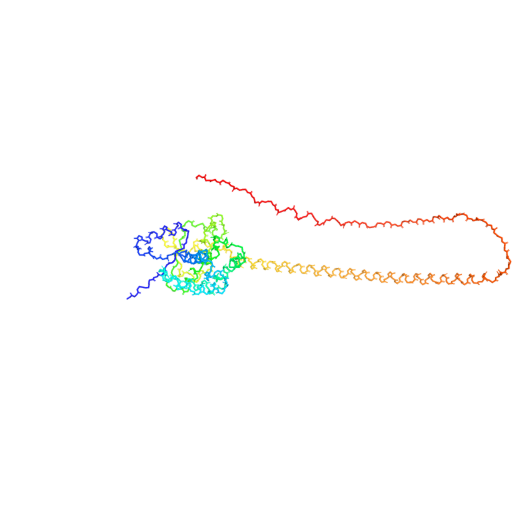 1.00 58.84 122 GLN A N 1
ATOM 1039 C CA . GLN A 1 122 ? 14.254 -7.025 -27.802 1.00 58.84 122 GLN A CA 1
ATOM 1040 C C . GLN A 1 122 ? 14.746 -7.619 -29.138 1.00 58.84 122 GLN A C 1
ATOM 1042 O O . GLN A 1 122 ? 14.734 -6.927 -30.150 1.00 58.84 122 GLN A O 1
ATOM 1047 N N . LYS A 1 123 ? 15.077 -8.921 -29.178 1.00 52.22 123 LYS A N 1
ATOM 1048 C CA . LYS A 1 123 ? 15.374 -9.646 -30.426 1.00 52.22 123 LYS A CA 1
ATOM 1049 C C . LYS A 1 123 ? 14.133 -9.933 -31.292 1.00 52.22 123 LYS A C 1
ATOM 1051 O O . LYS A 1 123 ? 14.290 -10.193 -32.476 1.00 52.22 123 LYS A O 1
ATOM 1056 N N . ASN A 1 124 ? 12.921 -9.859 -30.733 1.00 48.91 124 ASN A N 1
ATOM 1057 C CA . ASN A 1 124 ? 11.635 -10.108 -31.396 1.00 48.91 124 ASN A CA 1
ATOM 1058 C C . ASN A 1 124 ? 10.577 -9.107 -30.888 1.00 48.91 124 ASN A C 1
ATOM 1060 O O . ASN A 1 124 ? 9.922 -9.388 -29.893 1.00 48.91 124 ASN A O 1
ATOM 1064 N N . LYS A 1 125 ? 10.420 -7.956 -31.567 1.00 54.56 125 LYS A N 1
ATOM 1065 C CA . LYS A 1 125 ? 9.364 -6.922 -31.395 1.00 54.56 125 LYS A CA 1
ATOM 1066 C C . LYS A 1 125 ? 8.800 -6.781 -29.966 1.00 54.56 125 LYS A C 1
ATOM 1068 O O . LYS A 1 125 ? 7.944 -7.552 -29.545 1.00 54.56 125 LYS A O 1
ATOM 1073 N N . PHE A 1 126 ? 9.201 -5.719 -29.264 1.00 56.25 126 PHE A N 1
ATOM 1074 C CA . PHE A 1 126 ? 8.730 -5.330 -27.925 1.00 56.25 126 PHE A CA 1
ATOM 1075 C C . PHE A 1 126 ? 7.189 -5.402 -27.783 1.00 56.25 126 PHE A C 1
ATOM 1077 O O . PHE A 1 126 ? 6.480 -4.452 -28.106 1.00 56.25 126 PHE A O 1
ATOM 1084 N N . ASN A 1 127 ? 6.658 -6.527 -27.287 1.00 56.59 127 ASN A N 1
ATOM 1085 C CA . ASN A 1 127 ? 5.213 -6.783 -27.175 1.00 56.59 127 ASN A CA 1
ATOM 1086 C C . ASN A 1 127 ? 4.731 -6.790 -25.713 1.00 56.59 127 ASN A C 1
ATOM 1088 O O . ASN A 1 127 ? 3.819 -7.523 -25.331 1.00 56.59 127 ASN A O 1
ATOM 1092 N N . VAL A 1 128 ? 5.370 -5.993 -24.850 1.00 62.34 128 VAL A N 1
ATOM 1093 C CA . VAL A 1 128 ? 4.866 -5.776 -23.490 1.00 62.34 128 VAL A CA 1
ATOM 1094 C C . VAL A 1 128 ? 3.787 -4.708 -23.563 1.00 62.34 128 VAL A C 1
ATOM 1096 O O . VAL A 1 128 ? 4.065 -3.507 -23.597 1.00 62.34 128 VAL A O 1
ATOM 1099 N N . ASN A 1 129 ? 2.533 -5.149 -23.642 1.00 63.50 129 ASN A N 1
ATOM 1100 C CA . ASN A 1 129 ? 1.396 -4.235 -23.648 1.00 63.50 129 ASN A CA 1
ATOM 1101 C C . ASN A 1 129 ? 1.164 -3.606 -22.275 1.00 63.50 129 ASN A C 1
ATOM 1103 O O . ASN A 1 129 ? 0.889 -2.416 -22.245 1.00 63.50 129 ASN A O 1
ATOM 1107 N N . ASN A 1 130 ? 1.390 -4.341 -21.176 1.00 70.00 130 ASN A N 1
ATOM 1108 C CA . ASN A 1 130 ? 1.180 -3.853 -19.809 1.00 70.00 130 ASN A CA 1
ATOM 1109 C C . ASN A 1 130 ? 2.248 -4.354 -18.827 1.00 70.00 130 ASN A C 1
ATOM 1111 O O . ASN A 1 130 ? 2.723 -5.489 -18.920 1.00 70.00 130 ASN A O 1
ATOM 1115 N N . ILE A 1 131 ? 2.575 -3.521 -17.840 1.00 84.06 131 ILE A N 1
ATOM 1116 C CA . ILE A 1 131 ? 3.443 -3.879 -16.715 1.00 84.06 131 ILE A CA 1
ATOM 1117 C C . ILE A 1 131 ? 2.626 -4.674 -15.697 1.00 84.06 131 ILE A C 1
ATOM 1119 O O . ILE A 1 131 ? 1.530 -4.273 -15.318 1.00 84.06 131 ILE A O 1
ATOM 1123 N N . ASN A 1 132 ? 3.161 -5.790 -15.200 1.00 88.06 132 ASN A N 1
ATOM 1124 C CA . ASN A 1 132 ? 2.573 -6.482 -14.062 1.00 88.06 132 ASN A CA 1
ATOM 1125 C C . ASN A 1 132 ? 2.830 -5.710 -12.760 1.00 88.06 132 ASN A C 1
ATOM 1127 O O . ASN A 1 132 ? 3.861 -5.839 -12.103 1.00 88.06 132 ASN A O 1
ATOM 1131 N N . THR A 1 133 ? 1.839 -4.927 -12.362 1.00 90.38 133 THR A N 1
ATOM 1132 C CA . THR A 1 133 ? 1.876 -4.067 -11.181 1.00 90.38 133 THR A CA 1
ATOM 1133 C C . THR A 1 133 ? 1.464 -4.770 -9.887 1.00 90.38 133 THR A C 1
ATOM 1135 O O . THR A 1 133 ? 1.709 -4.268 -8.791 1.00 90.38 133 THR A O 1
ATOM 1138 N N . TYR A 1 134 ? 0.893 -5.974 -9.969 1.00 89.94 134 TYR A N 1
ATOM 1139 C CA . TYR A 1 134 ? 0.272 -6.651 -8.827 1.00 89.94 134 TYR A CA 1
ATOM 1140 C C . TYR A 1 134 ? 1.191 -6.741 -7.601 1.00 89.94 134 TYR A C 1
ATOM 1142 O O . TYR A 1 134 ? 0.778 -6.464 -6.471 1.00 89.94 134 TYR A O 1
ATOM 1150 N N . LEU A 1 135 ? 2.449 -7.147 -7.806 1.00 90.81 135 LEU A N 1
ATOM 1151 C CA . LEU A 1 135 ? 3.371 -7.368 -6.698 1.00 90.81 135 LEU A CA 1
ATOM 1152 C C . LEU A 1 135 ? 3.818 -6.056 -6.044 1.00 90.81 135 LEU A C 1
ATOM 1154 O O . LEU A 1 135 ? 3.985 -6.041 -4.821 1.00 90.81 135 LEU A O 1
ATOM 1158 N N . HIS A 1 136 ? 3.979 -4.979 -6.818 1.00 93.31 136 HIS A N 1
ATOM 1159 C CA . HIS A 1 136 ? 4.302 -3.675 -6.250 1.00 93.31 136 HIS A CA 1
ATOM 1160 C C . HIS A 1 136 ? 3.120 -3.152 -5.434 1.00 93.31 136 HIS A C 1
ATOM 1162 O O . HIS A 1 136 ? 3.331 -2.825 -4.271 1.00 93.31 136 HIS A O 1
ATOM 1168 N N . VAL A 1 137 ? 1.889 -3.178 -5.972 1.00 93.25 137 VAL A N 1
ATOM 1169 C CA . VAL A 1 137 ? 0.701 -2.627 -5.290 1.00 93.25 137 VAL A CA 1
ATOM 1170 C C . VAL A 1 137 ? 0.507 -3.349 -3.965 1.00 93.25 137 VAL A C 1
ATOM 1172 O O . VAL A 1 137 ? 0.437 -2.752 -2.894 1.00 93.25 137 VAL A O 1
ATOM 1175 N N . LYS A 1 138 ? 0.558 -4.683 -4.005 1.00 91.06 138 LYS A N 1
ATOM 1176 C CA . LYS A 1 138 ? 0.449 -5.533 -2.818 1.00 91.06 138 LYS A CA 1
ATOM 1177 C C . LYS A 1 138 ? 1.500 -5.227 -1.746 1.00 91.06 138 LYS A C 1
ATOM 1179 O O . LYS A 1 138 ? 1.240 -5.441 -0.556 1.00 91.06 138 LYS A O 1
ATOM 1184 N N . ARG A 1 139 ? 2.716 -4.837 -2.145 1.00 93.19 139 ARG A N 1
ATOM 1185 C CA . ARG A 1 139 ? 3.788 -4.446 -1.218 1.00 93.19 139 ARG A CA 1
ATOM 1186 C C . ARG A 1 139 ? 3.558 -3.020 -0.716 1.00 93.19 139 ARG A C 1
ATOM 1188 O O . ARG A 1 139 ? 3.628 -2.824 0.494 1.00 93.19 139 ARG A O 1
ATOM 1195 N N . GLY A 1 140 ? 3.189 -2.088 -1.589 1.00 94.56 140 GLY A N 1
ATOM 1196 C CA . GLY A 1 140 ? 2.957 -0.681 -1.268 1.00 94.56 140 GLY A CA 1
ATOM 1197 C C . GLY A 1 140 ? 1.783 -0.439 -0.330 1.00 94.56 140 GLY A C 1
ATOM 1198 O O . GLY A 1 140 ? 1.923 0.326 0.620 1.00 94.56 140 GLY A O 1
ATOM 1199 N N . CYS A 1 141 ? 0.707 -1.222 -0.445 1.00 93.88 141 CYS A N 1
ATOM 1200 C CA . CYS A 1 141 ? -0.376 -1.263 0.546 1.00 93.88 141 CYS A CA 1
ATOM 1201 C C . CYS A 1 141 ? 0.121 -1.505 1.986 1.00 93.88 141 CYS A C 1
ATOM 1203 O O . CYS A 1 141 ? -0.490 -1.058 2.948 1.00 93.88 141 CYS A O 1
ATOM 1205 N N . LYS A 1 142 ? 1.242 -2.216 2.175 1.00 93.88 142 LYS A N 1
ATOM 1206 C CA . LYS A 1 142 ? 1.851 -2.410 3.504 1.00 93.88 142 LYS A CA 1
ATOM 1207 C C . LYS A 1 142 ? 2.870 -1.336 3.847 1.00 93.88 142 LYS A C 1
ATOM 1209 O O . LYS A 1 142 ? 3.091 -1.093 5.027 1.00 93.88 142 LYS A O 1
ATOM 1214 N N . ILE A 1 143 ? 3.490 -0.718 2.844 1.00 95.44 143 ILE A N 1
ATOM 1215 C CA . ILE A 1 143 ? 4.452 0.365 3.048 1.00 95.44 143 ILE A CA 1
ATOM 1216 C C . ILE A 1 143 ? 3.800 1.535 3.777 1.00 95.44 143 ILE A C 1
ATOM 1218 O O . ILE A 1 143 ? 4.413 2.068 4.691 1.00 95.44 143 ILE A O 1
ATOM 1222 N N . GLY A 1 144 ? 2.546 1.885 3.479 1.00 95.12 144 GLY A N 1
ATOM 1223 C CA . GLY A 1 144 ? 1.874 2.953 4.227 1.00 95.12 144 GLY A CA 1
ATOM 1224 C C . GLY A 1 144 ? 1.694 2.655 5.720 1.00 95.12 144 GLY A C 1
ATOM 1225 O O . GLY A 1 144 ? 1.844 3.554 6.542 1.00 95.12 144 GLY A O 1
ATOM 1226 N N . LEU A 1 145 ? 1.468 1.390 6.088 1.00 97.00 145 LEU A N 1
ATOM 1227 C CA . LEU A 1 145 ? 1.427 0.967 7.493 1.00 97.00 145 LEU A CA 1
ATOM 1228 C C . LEU A 1 145 ? 2.824 0.975 8.134 1.00 97.00 145 LEU A C 1
ATOM 1230 O O . LEU A 1 145 ? 2.962 1.325 9.299 1.00 97.00 145 LEU A O 1
ATOM 1234 N N . GLU A 1 146 ? 3.865 0.616 7.382 1.00 95.81 146 GLU A N 1
ATOM 1235 C CA . GLU A 1 146 ? 5.260 0.678 7.846 1.00 95.81 146 GLU A CA 1
ATOM 1236 C C . GLU A 1 146 ? 5.725 2.127 8.050 1.00 95.81 146 GLU A C 1
ATOM 1238 O O . GLU A 1 146 ? 6.368 2.428 9.052 1.00 95.81 146 GLU A O 1
ATOM 1243 N N . MET A 1 147 ? 5.335 3.045 7.160 1.00 95.50 147 MET A N 1
ATOM 1244 C CA . MET A 1 147 ? 5.605 4.476 7.308 1.00 95.50 147 MET A CA 1
ATOM 1245 C C . MET A 1 147 ? 5.034 5.026 8.613 1.00 95.50 147 MET A C 1
ATOM 1247 O O . MET A 1 147 ? 5.710 5.796 9.293 1.00 95.50 147 MET A O 1
ATOM 1251 N N . ALA A 1 148 ? 3.817 4.619 8.985 1.00 95.88 148 ALA A N 1
ATOM 1252 C CA . ALA A 1 148 ? 3.165 5.088 10.207 1.00 95.88 148 ALA A CA 1
ATOM 1253 C C . ALA A 1 148 ? 3.944 4.721 11.481 1.00 95.88 148 ALA A C 1
ATOM 1255 O O . ALA A 1 148 ? 3.880 5.454 12.465 1.00 95.88 148 ALA A O 1
ATOM 1256 N N . LYS A 1 149 ? 4.730 3.635 11.452 1.00 94.94 149 LYS A N 1
ATOM 1257 C CA . LYS A 1 149 ? 5.619 3.260 12.560 1.00 94.94 149 LYS A CA 1
ATOM 1258 C C . LYS A 1 149 ? 6.768 4.256 12.740 1.00 94.94 149 LYS A C 1
ATOM 1260 O O . LYS A 1 149 ? 7.140 4.559 13.865 1.00 94.94 149 LYS A O 1
ATOM 1265 N N . SER A 1 150 ? 7.325 4.768 11.640 1.00 92.38 150 SER A N 1
ATOM 1266 C CA . SER A 1 150 ? 8.506 5.646 11.663 1.00 92.38 150 SER A CA 1
ATOM 1267 C C . SER A 1 150 ? 8.188 7.143 11.648 1.00 92.38 150 SER A C 1
ATOM 1269 O O . SER A 1 150 ? 9.005 7.947 12.079 1.00 92.38 150 SER A O 1
ATOM 1271 N N . ILE A 1 151 ? 7.030 7.543 11.118 1.00 93.62 151 ILE A N 1
ATOM 1272 C CA . ILE A 1 151 ? 6.673 8.953 10.938 1.00 93.62 151 ILE A CA 1
ATOM 1273 C C . ILE A 1 151 ? 5.788 9.390 12.107 1.00 93.62 151 ILE A C 1
ATOM 1275 O O . ILE A 1 151 ? 4.672 8.900 12.293 1.00 93.62 151 ILE A O 1
ATOM 1279 N N . ALA A 1 152 ? 6.290 10.323 12.917 1.00 90.50 152 ALA A N 1
ATOM 1280 C CA . ALA A 1 152 ? 5.618 10.759 14.138 1.00 90.50 152 ALA A CA 1
ATOM 1281 C C . ALA A 1 152 ? 4.209 11.319 13.867 1.00 90.50 152 ALA A C 1
ATOM 1283 O O . ALA A 1 152 ? 3.253 10.893 14.515 1.00 90.50 152 ALA A O 1
ATOM 1284 N N . ASN A 1 153 ? 4.081 12.189 12.863 1.00 91.94 153 ASN A N 1
ATOM 1285 C CA . ASN A 1 153 ? 2.854 12.899 12.497 1.00 91.94 153 ASN A CA 1
ATOM 1286 C C . ASN A 1 153 ? 2.010 12.189 11.421 1.00 91.94 153 ASN A C 1
ATOM 1288 O O . ASN A 1 153 ? 1.239 12.853 10.733 1.00 91.94 153 ASN A O 1
ATOM 1292 N N . LEU A 1 154 ? 2.168 10.875 11.230 1.00 95.25 154 LEU A N 1
ATOM 1293 C CA . LEU A 1 154 ? 1.343 10.086 10.313 1.00 95.25 154 LEU A CA 1
ATOM 1294 C C . LEU A 1 154 ? 0.331 9.241 11.092 1.00 95.25 154 LEU A C 1
ATOM 1296 O O . LEU A 1 154 ? 0.711 8.371 11.878 1.00 95.25 154 LEU A O 1
ATOM 1300 N N . LYS A 1 155 ? -0.958 9.469 10.831 1.00 96.00 155 LYS A N 1
ATOM 1301 C CA . LYS A 1 155 ? -2.074 8.685 11.364 1.00 96.00 155 LYS A CA 1
ATOM 1302 C C . LYS A 1 155 ? -2.709 7.826 10.275 1.00 96.00 155 LYS A C 1
ATOM 1304 O O . LYS A 1 155 ? -2.835 8.229 9.119 1.00 96.00 155 LYS A O 1
ATOM 1309 N N . ILE A 1 156 ? -3.143 6.637 10.667 1.00 97.94 156 ILE A N 1
ATOM 1310 C CA . ILE A 1 156 ? -3.886 5.707 9.824 1.00 97.94 156 ILE A CA 1
ATOM 1311 C C . ILE A 1 156 ? -5.336 5.699 10.284 1.00 97.94 156 ILE A C 1
ATOM 1313 O O . ILE A 1 156 ? -5.616 5.379 11.433 1.00 97.94 156 ILE A O 1
ATOM 1317 N N . TYR A 1 157 ? -6.258 6.000 9.382 1.00 98.00 157 TYR A N 1
ATOM 1318 C CA . TYR A 1 157 ? -7.691 5.909 9.632 1.00 98.00 157 TYR A CA 1
ATOM 1319 C C . TYR A 1 157 ? -8.208 4.660 8.930 1.00 98.00 157 TYR A C 1
ATOM 1321 O O . TYR A 1 157 ? -8.266 4.605 7.703 1.00 98.00 157 TYR A O 1
ATOM 1329 N N . PHE A 1 158 ? -8.541 3.628 9.698 1.00 98.38 158 PHE A N 1
ATOM 1330 C CA . PHE A 1 158 ? -8.948 2.335 9.162 1.00 98.38 158 PHE A CA 1
ATOM 1331 C C . PHE A 1 158 ? -10.470 2.187 9.234 1.00 98.38 158 PHE A C 1
ATOM 1333 O O . PHE A 1 158 ? -11.037 1.934 10.296 1.00 98.38 158 PHE A O 1
ATOM 1340 N N . VAL A 1 159 ? -11.137 2.327 8.090 1.00 98.19 159 VAL A N 1
ATOM 1341 C CA . VAL A 1 159 ? -12.592 2.213 7.959 1.00 98.19 159 VAL A CA 1
ATOM 1342 C C . VAL A 1 159 ? -13.004 0.741 7.919 1.00 98.19 159 VAL A C 1
ATOM 1344 O O . VAL A 1 159 ? -12.615 -0.011 7.022 1.00 98.19 159 VAL A O 1
ATOM 1347 N N . LEU A 1 160 ? -13.810 0.339 8.901 1.00 97.69 160 LEU A N 1
ATOM 1348 C CA . LEU A 1 160 ? -14.248 -1.039 9.127 1.00 97.69 160 LEU A CA 1
ATOM 1349 C C . LEU A 1 160 ? -15.591 -1.376 8.458 1.00 97.69 160 LEU A C 1
ATOM 1351 O O . LEU A 1 160 ? -15.982 -2.542 8.424 1.00 97.69 160 LEU A O 1
ATOM 1355 N N . ASP A 1 161 ? -16.311 -0.382 7.932 1.00 96.56 161 ASP A N 1
ATOM 1356 C CA . ASP A 1 161 ? -17.634 -0.579 7.335 1.00 96.56 161 ASP A CA 1
ATOM 1357 C C . ASP A 1 161 ? -17.599 -1.577 6.161 1.00 96.56 161 ASP A C 1
ATOM 1359 O O . ASP A 1 161 ? -16.817 -1.446 5.217 1.00 96.56 161 ASP A O 1
ATOM 1363 N N . GLY A 1 162 ? -18.482 -2.580 6.217 1.00 92.94 162 GLY A N 1
ATOM 1364 C CA . GLY A 1 162 ? -18.603 -3.634 5.204 1.00 92.94 162 GLY A CA 1
ATOM 1365 C C . GLY A 1 162 ? -17.578 -4.771 5.314 1.00 92.94 162 GLY A C 1
ATOM 1366 O O . GLY A 1 162 ? -17.617 -5.688 4.494 1.00 92.94 162 GLY A O 1
ATOM 1367 N N . LEU A 1 163 ? -16.672 -4.746 6.299 1.00 93.25 163 LEU A N 1
ATOM 1368 C CA . LEU A 1 163 ? -15.752 -5.858 6.541 1.00 93.25 163 LEU A CA 1
ATOM 1369 C C . LEU A 1 163 ? -16.431 -7.004 7.297 1.00 93.25 163 LEU A C 1
ATOM 1371 O O . LEU A 1 163 ? -16.946 -6.833 8.396 1.00 93.25 163 LEU A O 1
ATOM 1375 N N . ASP A 1 164 ? -16.339 -8.201 6.725 1.00 92.50 164 ASP A N 1
ATOM 1376 C CA . ASP A 1 164 ? -16.612 -9.474 7.395 1.00 92.50 164 ASP A CA 1
ATOM 1377 C C . ASP A 1 164 ? -15.325 -9.982 8.073 1.00 92.50 164 ASP A C 1
ATOM 1379 O O . ASP A 1 164 ? -14.435 -10.537 7.416 1.00 92.50 164 ASP A O 1
ATOM 1383 N N . PHE A 1 165 ? -15.204 -9.772 9.390 1.00 93.19 165 PHE A N 1
ATOM 1384 C CA . PHE A 1 165 ? -14.009 -10.145 10.158 1.00 93.19 165 PHE A CA 1
ATOM 1385 C C . PHE A 1 165 ? -13.722 -11.642 10.126 1.00 93.19 165 PHE A C 1
ATOM 1387 O O . PHE A 1 165 ? -12.552 -12.022 10.058 1.00 93.19 165 PHE A O 1
ATOM 1394 N N . LYS A 1 166 ? -14.752 -12.495 10.077 1.00 92.62 166 LYS A N 1
ATOM 1395 C CA . LYS A 1 166 ? -14.571 -13.945 9.965 1.00 92.62 166 LYS A CA 1
ATOM 1396 C C . LYS A 1 166 ? -13.818 -14.276 8.683 1.00 92.62 166 LYS A C 1
ATOM 1398 O O . LYS A 1 166 ? -12.785 -14.947 8.703 1.00 92.62 166 LYS A O 1
ATOM 1403 N N . SER A 1 167 ? -14.272 -13.716 7.571 1.00 90.81 167 SER A N 1
ATOM 1404 C CA . SER A 1 167 ? -13.625 -13.901 6.274 1.00 90.81 167 SER A CA 1
ATOM 1405 C C . SER A 1 167 ? -12.222 -13.276 6.220 1.00 90.81 167 SER A C 1
ATOM 1407 O O . SER A 1 167 ? -11.323 -13.820 5.571 1.00 90.81 167 SER A O 1
ATOM 1409 N N . VAL A 1 168 ? -11.976 -12.180 6.951 1.00 92.19 168 VAL A N 1
ATOM 1410 C CA . VAL A 1 168 ? -10.627 -11.615 7.107 1.00 92.19 168 VAL A CA 1
ATOM 1411 C C . VAL A 1 168 ? -9.718 -12.576 7.876 1.00 92.19 168 VAL A C 1
ATOM 1413 O O . VAL A 1 168 ? -8.656 -12.924 7.361 1.00 92.19 168 VAL A O 1
ATOM 1416 N N . VAL A 1 169 ? -10.101 -13.042 9.063 1.00 92.44 169 VAL A N 1
ATOM 1417 C CA . VAL A 1 169 ? -9.284 -13.932 9.909 1.00 92.44 169 VAL A CA 1
ATOM 1418 C C . VAL A 1 169 ? -8.979 -15.244 9.183 1.00 92.44 169 VAL A C 1
ATOM 1420 O O . VAL A 1 169 ? -7.809 -15.615 9.043 1.00 92.44 169 VAL A O 1
ATOM 1423 N N . PHE A 1 170 ? -9.994 -15.893 8.610 1.00 90.00 170 PHE A N 1
ATOM 1424 C CA . PHE A 1 170 ? -9.834 -17.177 7.919 1.00 90.00 170 PHE A CA 1
ATOM 1425 C C . PHE A 1 170 ? -9.304 -17.060 6.485 1.00 90.00 170 PHE A C 1
ATOM 1427 O O . PHE A 1 170 ? -9.108 -18.072 5.814 1.00 90.00 170 PHE A O 1
ATOM 1434 N N . LYS A 1 171 ? -8.985 -15.842 6.024 1.00 88.00 171 LYS A N 1
ATOM 1435 C CA . LYS A 1 171 ? -8.449 -15.566 4.680 1.00 88.00 171 LYS A CA 1
ATOM 1436 C C . LYS A 1 171 ? -9.375 -16.094 3.573 1.00 88.00 171 LYS A C 1
ATOM 1438 O O . LYS A 1 171 ? -8.880 -16.544 2.538 1.00 88.00 171 LYS A O 1
ATOM 1443 N N . ASP A 1 172 ? -10.693 -16.019 3.770 1.00 82.62 172 ASP A N 1
ATOM 1444 C CA . ASP A 1 172 ? -11.653 -16.408 2.738 1.00 82.62 172 ASP A CA 1
ATOM 1445 C C . ASP A 1 172 ? -11.575 -15.414 1.577 1.00 82.62 172 ASP A C 1
ATOM 1447 O O . ASP A 1 172 ? -12.072 -14.285 1.619 1.00 82.62 172 ASP A O 1
ATOM 1451 N N . THR A 1 173 ? -10.886 -15.844 0.524 1.00 68.38 173 THR A N 1
ATOM 1452 C CA . THR A 1 173 ? -10.666 -15.016 -0.654 1.00 68.38 173 THR A CA 1
ATOM 1453 C C . THR A 1 173 ? -11.930 -14.852 -1.475 1.00 68.38 173 THR A C 1
ATOM 1455 O O . THR A 1 173 ? -12.007 -13.857 -2.178 1.00 68.38 173 THR A O 1
ATOM 1458 N N . LYS A 1 174 ? -12.941 -15.734 -1.382 1.00 70.88 174 LYS A N 1
ATOM 1459 C CA . LYS A 1 174 ? -14.142 -15.657 -2.234 1.00 70.88 174 LYS A CA 1
ATOM 1460 C C . LYS A 1 174 ? -14.904 -14.349 -2.035 1.00 70.88 174 LYS A C 1
ATOM 1462 O O . LYS A 1 174 ? -15.362 -13.773 -3.016 1.00 70.88 174 LYS A O 1
ATOM 1467 N N . ARG A 1 175 ? -14.960 -13.850 -0.797 1.00 64.19 175 ARG A N 1
ATOM 1468 C CA . ARG A 1 175 ? -15.663 -12.607 -0.436 1.00 64.19 175 ARG A CA 1
ATOM 1469 C C . ARG A 1 175 ? -14.836 -11.335 -0.643 1.00 64.19 175 ARG A C 1
ATOM 1471 O O . ARG A 1 175 ? -15.400 -10.254 -0.747 1.00 64.19 175 ARG A O 1
ATOM 1478 N N . PHE A 1 176 ? -13.511 -11.458 -0.764 1.00 61.53 176 PHE A N 1
ATOM 1479 C CA . PHE A 1 176 ? -12.587 -10.319 -0.858 1.00 61.53 176 PHE A CA 1
ATOM 1480 C C . PHE A 1 176 ? -11.608 -10.410 -2.036 1.00 61.53 176 PHE A C 1
ATOM 1482 O O . PHE A 1 176 ? -10.545 -9.796 -1.971 1.00 61.53 176 PHE A O 1
ATOM 1489 N N . LYS A 1 177 ? -11.928 -11.160 -3.108 1.00 56.69 177 LYS A N 1
ATOM 1490 C CA . LYS A 1 177 ? -10.976 -11.573 -4.171 1.00 56.69 177 LYS A CA 1
ATOM 1491 C C . LYS A 1 177 ? -10.111 -10.447 -4.757 1.00 56.69 177 LYS A C 1
ATOM 1493 O O . LYS A 1 177 ? -9.059 -10.744 -5.313 1.00 56.69 177 LYS A O 1
ATOM 1498 N N . LYS A 1 178 ? -10.528 -9.183 -4.637 1.00 63.97 178 LYS A N 1
ATOM 1499 C CA . LYS A 1 178 ? -9.827 -8.012 -5.184 1.00 63.97 178 LYS A CA 1
ATOM 1500 C C . LYS A 1 178 ? -9.356 -6.982 -4.148 1.00 63.97 178 LYS A C 1
ATOM 1502 O O . LYS A 1 178 ? -8.689 -6.033 -4.529 1.00 63.97 178 LYS A O 1
ATOM 1507 N N . SER A 1 179 ? -9.678 -7.139 -2.863 1.00 78.00 179 SER A N 1
ATOM 1508 C CA . SER A 1 179 ? -9.346 -6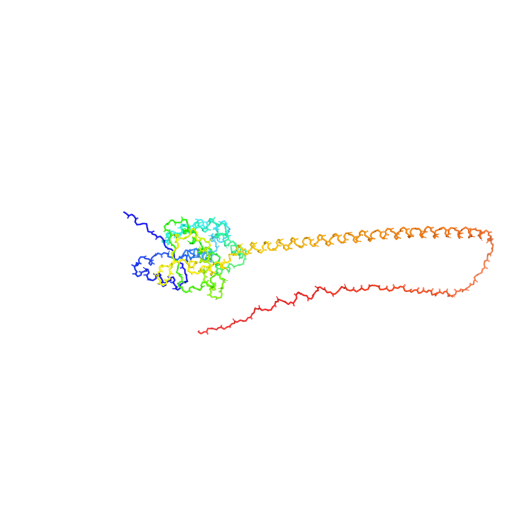.138 -1.841 1.00 78.00 179 SER A CA 1
ATOM 1509 C C . SER A 1 179 ? -8.105 -6.529 -1.034 1.00 78.00 179 SER A C 1
ATOM 1511 O O . SER A 1 179 ? -8.019 -7.627 -0.474 1.00 78.00 179 SER A O 1
ATOM 1513 N N . TYR A 1 180 ? -7.157 -5.597 -0.917 1.00 89.50 180 TYR A N 1
ATOM 1514 C CA . TYR A 1 180 ? -6.009 -5.727 -0.016 1.00 89.50 180 TYR A CA 1
ATOM 1515 C C . TYR A 1 180 ? -6.373 -5.482 1.456 1.00 89.50 180 TYR A C 1
ATOM 1517 O O . TYR A 1 180 ? -5.617 -5.900 2.334 1.00 89.50 180 TYR A O 1
ATOM 1525 N N . THR A 1 181 ? -7.563 -4.946 1.749 1.00 92.75 181 THR A N 1
ATOM 1526 C CA . THR A 1 181 ? -8.000 -4.532 3.092 1.00 92.75 181 THR A CA 1
ATOM 1527 C C . THR A 1 181 ? -7.927 -5.645 4.127 1.00 92.75 181 THR A C 1
ATOM 1529 O O . THR A 1 181 ? -7.456 -5.430 5.240 1.00 92.75 181 THR A O 1
ATOM 1532 N N . GLY A 1 182 ? -8.296 -6.878 3.770 1.00 92.62 182 GLY A N 1
ATOM 1533 C CA . GLY A 1 182 ? -8.140 -8.007 4.691 1.00 92.62 182 GLY A CA 1
ATOM 1534 C C . GLY A 1 182 ? -6.670 -8.320 5.006 1.00 92.62 182 GLY A C 1
ATOM 1535 O O . GLY A 1 182 ? -6.333 -8.717 6.118 1.00 92.62 182 GLY A O 1
ATOM 1536 N N . ILE A 1 183 ? -5.761 -8.149 4.039 1.00 91.50 183 ILE A N 1
ATOM 1537 C CA . ILE A 1 183 ? -4.314 -8.319 4.254 1.00 91.50 183 ILE A CA 1
ATOM 1538 C C . ILE A 1 183 ? -3.762 -7.183 5.120 1.00 91.50 183 ILE A C 1
ATOM 1540 O O . ILE A 1 183 ? -2.931 -7.457 5.986 1.00 91.50 183 ILE A O 1
ATOM 1544 N N . GLU A 1 184 ? -4.214 -5.955 4.886 1.00 95.88 184 GLU A N 1
ATOM 1545 C CA . GLU A 1 184 ? -3.837 -4.753 5.635 1.00 95.88 184 GLU A CA 1
ATOM 1546 C C . GLU A 1 184 ? -4.288 -4.857 7.093 1.00 95.88 184 GLU A C 1
ATOM 1548 O O . GLU A 1 184 ? -3.459 -4.742 7.990 1.00 95.88 184 GLU A O 1
ATOM 1553 N N . LEU A 1 185 ? -5.549 -5.212 7.354 1.00 96.50 185 LEU A N 1
ATOM 1554 C CA . LEU A 1 185 ? -6.067 -5.331 8.720 1.00 96.50 185 LEU A CA 1
ATOM 1555 C C . LEU A 1 185 ? -5.340 -6.423 9.520 1.00 96.50 185 LEU A C 1
ATOM 1557 O O . LEU A 1 185 ? -4.923 -6.206 10.655 1.00 96.50 185 LEU A O 1
ATOM 1561 N N . ARG A 1 186 ? -5.082 -7.583 8.900 1.00 95.69 186 ARG A N 1
ATOM 1562 C CA . ARG A 1 186 ? -4.247 -8.637 9.509 1.00 95.69 186 ARG A CA 1
ATOM 1563 C C . ARG A 1 186 ? -2.792 -8.215 9.694 1.00 95.69 186 ARG A C 1
ATOM 1565 O O . ARG A 1 186 ? -2.072 -8.816 10.493 1.00 95.69 186 ARG A O 1
ATOM 1572 N N . TYR A 1 187 ? -2.300 -7.273 8.894 1.00 95.81 187 TYR A N 1
ATOM 1573 C CA . TYR A 1 187 ? -0.981 -6.702 9.110 1.00 95.81 187 TYR A CA 1
ATOM 1574 C C . TYR A 1 187 ? -1.000 -5.815 10.358 1.00 95.81 187 TYR A C 1
ATOM 1576 O O . TYR A 1 187 ? -0.125 -6.009 11.198 1.00 95.81 187 TYR A O 1
ATOM 1584 N N . VAL A 1 188 ? -2.003 -4.941 10.511 1.00 97.75 188 VAL A N 1
ATOM 1585 C CA . VAL A 1 188 ? -2.166 -4.100 11.708 1.00 97.75 188 VAL A CA 1
ATOM 1586 C C . VAL A 1 188 ? -2.248 -4.959 12.968 1.00 97.75 188 VAL A C 1
ATOM 1588 O O . VAL A 1 188 ? -1.445 -4.755 13.867 1.00 97.75 188 VAL A O 1
ATOM 1591 N N . TYR A 1 189 ? -3.113 -5.981 12.991 1.00 97.31 189 TYR A N 1
ATOM 1592 C CA . TYR A 1 189 ? -3.250 -6.891 14.139 1.00 97.31 189 TYR A CA 1
ATOM 1593 C C . TYR A 1 189 ? -1.908 -7.487 14.593 1.00 97.31 189 TYR A C 1
ATOM 1595 O O . TYR A 1 189 ? -1.568 -7.463 15.768 1.00 97.31 189 TYR A O 1
ATOM 1603 N N . ARG A 1 190 ? -1.090 -7.974 13.649 1.00 95.75 190 ARG A N 1
ATOM 1604 C CA . ARG A 1 190 ? 0.214 -8.592 13.965 1.00 95.75 190 ARG A CA 1
ATOM 1605 C C . ARG A 1 190 ? 1.286 -7.613 14.433 1.00 95.75 190 ARG A C 1
ATOM 1607 O O . ARG A 1 190 ? 2.305 -8.063 14.936 1.00 95.75 190 ARG A O 1
ATOM 1614 N N . ASN A 1 191 ? 1.106 -6.324 14.174 1.00 96.69 191 ASN A N 1
ATOM 1615 C CA . ASN A 1 191 ? 2.058 -5.275 14.529 1.00 96.69 191 ASN A CA 1
ATOM 1616 C C . ASN A 1 191 ? 1.395 -4.267 15.475 1.00 96.69 191 ASN A C 1
ATOM 1618 O O . ASN A 1 191 ? 1.735 -3.086 15.446 1.00 96.69 191 ASN A O 1
ATOM 1622 N N . TRP A 1 192 ? 0.399 -4.713 16.249 1.00 96.75 192 TRP A N 1
ATOM 1623 C CA . TRP A 1 192 ? -0.460 -3.809 17.000 1.00 96.75 192 TRP A CA 1
ATOM 1624 C C . TRP A 1 192 ? 0.311 -2.997 18.035 1.00 96.75 192 TRP A C 1
ATOM 1626 O O . TRP A 1 192 ? 0.074 -1.801 18.142 1.00 96.75 192 TRP A O 1
ATOM 1636 N N . GLU A 1 193 ? 1.294 -3.596 18.708 1.00 96.44 193 GLU A N 1
ATOM 1637 C CA . GLU A 1 193 ? 2.102 -2.885 19.706 1.00 96.44 193 GLU A CA 1
ATOM 1638 C C . GLU A 1 193 ? 2.814 -1.649 19.149 1.00 96.44 193 GLU A C 1
ATOM 1640 O O . GLU A 1 193 ? 2.874 -0.626 19.822 1.00 96.44 193 GLU A O 1
ATOM 1645 N N . GLU A 1 194 ? 3.285 -1.707 17.902 1.00 96.88 194 GLU A N 1
ATOM 1646 C CA . GLU A 1 194 ? 3.951 -0.581 17.233 1.00 96.88 194 GLU A CA 1
ATOM 1647 C C . GLU A 1 194 ? 2.958 0.403 16.587 1.00 96.88 194 GLU A C 1
ATOM 1649 O O . GLU A 1 194 ? 3.325 1.519 16.227 1.00 96.88 194 GLU A O 1
ATOM 1654 N N . LEU A 1 195 ? 1.709 -0.021 16.370 1.00 97.69 195 LEU A N 1
ATOM 1655 C CA . LEU A 1 195 ? 0.710 0.718 15.592 1.00 97.69 195 LEU A CA 1
ATOM 1656 C C . LEU A 1 195 ? -0.453 1.266 16.425 1.00 97.69 195 LEU A C 1
ATOM 1658 O O . LEU A 1 195 ? -1.233 2.058 15.894 1.00 97.69 195 LEU A O 1
ATOM 1662 N N . LYS A 1 196 ? -0.583 0.879 17.697 1.00 96.50 196 LYS A N 1
ATOM 1663 C CA . LYS A 1 196 ? -1.733 1.210 18.553 1.00 96.50 196 LYS A CA 1
ATOM 1664 C C . LYS A 1 196 ? -2.007 2.707 18.672 1.00 96.50 196 LYS A C 1
ATOM 1666 O O . LYS A 1 196 ? -3.159 3.115 18.595 1.00 96.50 196 LYS A O 1
ATOM 1671 N N . ASP A 1 197 ? -0.955 3.520 18.718 1.00 96.00 197 ASP A N 1
ATOM 1672 C CA . ASP A 1 197 ? -1.065 4.983 18.816 1.00 96.00 197 ASP A CA 1
ATOM 1673 C C . ASP A 1 197 ? -1.110 5.675 17.443 1.00 96.00 197 ASP A C 1
ATOM 1675 O O . ASP A 1 197 ? -1.224 6.901 17.336 1.00 96.00 197 ASP A O 1
ATOM 1679 N N . LYS A 1 198 ? -0.993 4.899 16.362 1.00 97.31 198 LYS A N 1
ATOM 1680 C CA . LYS A 1 198 ? -0.954 5.377 14.974 1.00 97.31 198 LYS A CA 1
ATOM 1681 C C . LYS A 1 198 ? -2.247 5.094 14.225 1.00 97.31 198 LYS A C 1
ATOM 1683 O O . LYS A 1 198 ? -2.581 5.844 13.312 1.00 97.31 198 LYS A O 1
ATOM 1688 N N . VAL A 1 199 ? -2.958 4.028 14.588 1.00 98.12 199 VAL A N 1
ATOM 1689 C CA . VAL A 1 199 ? -4.153 3.560 13.884 1.00 98.12 199 VAL A CA 1
ATOM 1690 C C . VAL A 1 199 ? -5.412 3.898 14.672 1.00 98.12 199 VAL A C 1
ATOM 1692 O O . VAL A 1 199 ? -5.599 3.452 15.799 1.00 98.12 199 VAL A O 1
ATOM 1695 N N . VAL A 1 200 ? -6.313 4.629 14.026 1.00 98.12 200 VAL A N 1
ATOM 1696 C CA . VAL A 1 200 ? -7.659 4.933 14.504 1.00 98.12 200 VAL A CA 1
ATOM 1697 C C . VAL A 1 200 ? -8.653 4.105 13.697 1.00 98.12 200 VAL A C 1
ATOM 1699 O O . VAL A 1 200 ? -8.684 4.179 12.467 1.00 98.12 200 VAL A O 1
ATOM 1702 N N . PHE A 1 201 ? -9.473 3.305 14.375 1.00 98.56 201 PHE A N 1
ATOM 1703 C CA . PHE A 1 201 ? -10.518 2.521 13.723 1.00 98.56 201 PHE A CA 1
ATOM 1704 C C . PHE A 1 201 ? -11.804 3.322 13.611 1.00 98.56 201 PHE A C 1
ATOM 1706 O O . PHE A 1 201 ? -12.259 3.908 14.590 1.00 98.56 201 PHE A O 1
ATOM 1713 N N . ILE A 1 202 ? -12.401 3.315 12.422 1.00 98.31 202 ILE A N 1
ATOM 1714 C CA . ILE A 1 202 ? -13.623 4.052 12.116 1.00 98.31 202 ILE A CA 1
ATOM 1715 C C . ILE A 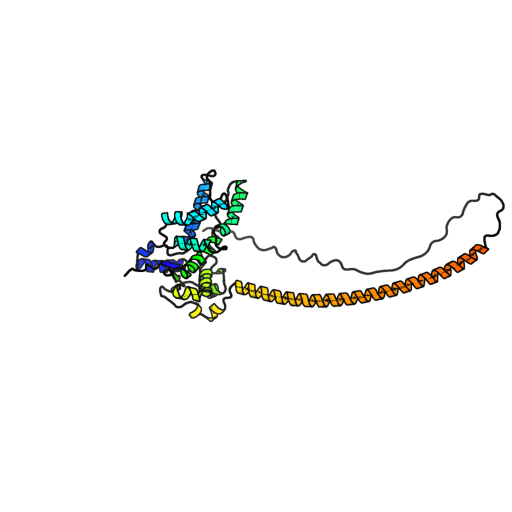1 202 ? -14.716 3.065 11.717 1.00 98.31 202 ILE A C 1
ATOM 1717 O O . ILE A 1 202 ? -14.521 2.242 10.823 1.00 98.31 202 ILE A O 1
ATOM 1721 N N . LYS A 1 203 ? -15.889 3.165 12.336 1.00 97.38 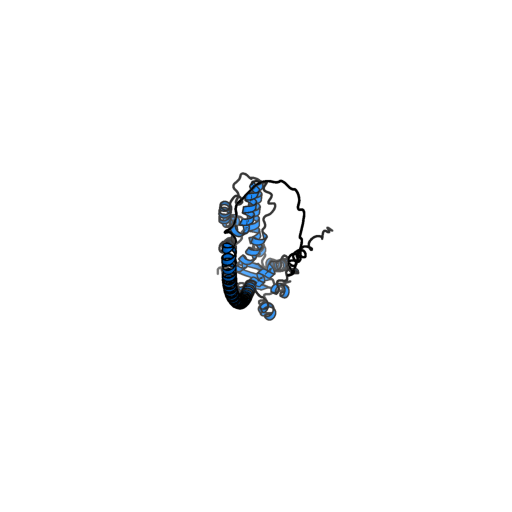203 LYS A N 1
ATOM 1722 C CA . LYS A 1 203 ? -17.091 2.416 11.953 1.00 97.38 203 LYS A CA 1
ATOM 1723 C C . LYS A 1 203 ? -18.283 3.355 12.015 1.00 97.38 203 LYS A C 1
ATOM 1725 O O . LYS A 1 203 ? -18.446 4.072 12.998 1.00 97.38 203 LYS A O 1
ATOM 1730 N N . GLN A 1 204 ? -19.087 3.402 10.954 1.00 95.75 204 GLN A N 1
ATOM 1731 C CA . GLN A 1 204 ? -20.225 4.322 10.850 1.00 95.75 204 GLN A CA 1
ATOM 1732 C C . GLN A 1 204 ? -19.840 5.784 11.160 1.00 95.75 204 GLN A C 1
ATOM 1734 O O . GLN A 1 204 ? -20.565 6.503 11.843 1.00 95.75 204 GLN A O 1
ATOM 1739 N N . LYS A 1 205 ? -18.680 6.222 10.644 1.00 93.12 205 LYS A N 1
ATOM 1740 C CA . LYS A 1 205 ? -18.077 7.556 10.861 1.00 93.12 205 LYS A CA 1
ATOM 1741 C C . LYS A 1 205 ? -17.662 7.881 12.304 1.00 93.12 205 LYS A C 1
ATOM 1743 O O . LYS A 1 205 ? -17.253 9.007 12.557 1.00 93.12 205 LYS A O 1
ATOM 1748 N N . LYS A 1 206 ? -17.738 6.933 13.237 1.00 95.56 206 LYS A N 1
ATOM 1749 C CA . LYS A 1 206 ? -17.291 7.115 14.623 1.00 95.56 206 LYS A CA 1
ATOM 1750 C C . LYS A 1 206 ? -16.008 6.342 14.875 1.00 95.56 206 LYS A C 1
ATOM 1752 O O . LYS A 1 206 ? -15.809 5.269 14.301 1.00 95.56 206 LYS A O 1
ATOM 1757 N N . GLN A 1 207 ? -15.159 6.881 15.744 1.00 96.94 207 GLN A N 1
ATOM 1758 C CA . GLN A 1 207 ? -14.025 6.136 16.269 1.00 96.94 207 GLN A CA 1
ATOM 1759 C C . GLN A 1 207 ? -14.533 4.972 17.122 1.00 96.94 207 GLN A C 1
ATOM 1761 O O . GLN A 1 207 ? -15.457 5.131 17.919 1.00 96.94 207 GLN A O 1
ATOM 1766 N N . VAL A 1 208 ? -13.935 3.802 16.936 1.00 97.81 208 VAL A N 1
ATOM 1767 C CA . VAL A 1 208 ? -14.243 2.590 17.695 1.00 97.81 208 VAL A CA 1
ATOM 1768 C C . VAL A 1 208 ? -12.962 1.936 18.193 1.00 97.81 208 VAL A C 1
ATOM 1770 O O . VAL A 1 208 ? -11.864 2.235 17.721 1.00 97.81 208 VAL A O 1
ATOM 1773 N N . GLU A 1 209 ? -13.104 1.027 19.152 1.00 97.69 209 GLU A N 1
ATOM 1774 C CA . GLU A 1 209 ? -11.996 0.177 19.570 1.00 97.69 209 GLU A CA 1
ATOM 1775 C C . GLU A 1 209 ? -11.520 -0.750 18.446 1.00 97.69 209 GLU A C 1
ATOM 1777 O O . GLU A 1 209 ? -12.214 -1.007 17.458 1.00 97.69 209 GLU A O 1
ATOM 1782 N N . ALA A 1 210 ? -10.315 -1.287 18.625 1.00 97.69 210 ALA A N 1
ATOM 1783 C CA . ALA A 1 210 ? -9.751 -2.241 17.693 1.00 97.69 210 ALA A CA 1
ATOM 1784 C C . ALA A 1 210 ? -10.598 -3.528 17.585 1.00 97.69 210 ALA A C 1
ATOM 1786 O O . ALA A 1 210 ? -11.104 -4.010 18.603 1.00 97.69 210 ALA A O 1
ATOM 1787 N N . PRO A 1 211 ? -10.698 -4.152 16.394 1.00 97.62 211 PRO A N 1
ATOM 1788 C CA . PRO A 1 211 ? -11.542 -5.334 16.184 1.00 97.62 211 PRO A CA 1
ATOM 1789 C C . PRO A 1 211 ? -11.272 -6.511 17.134 1.00 97.62 211 PRO A C 1
ATOM 1791 O O . PRO A 1 211 ? -12.198 -7.211 17.527 1.00 97.62 211 PRO A O 1
ATOM 1794 N N . TRP A 1 212 ? -10.019 -6.728 17.538 1.00 97.50 212 TRP A N 1
ATOM 1795 C CA . TRP A 1 212 ? -9.640 -7.792 18.482 1.00 97.50 212 TRP A CA 1
ATOM 1796 C C . TRP A 1 212 ? -9.955 -7.473 19.943 1.00 97.50 212 TRP A C 1
ATOM 1798 O O . TRP A 1 212 ? -9.943 -8.386 20.757 1.00 97.50 212 TRP A O 1
ATOM 1808 N N . LYS A 1 213 ? -10.258 -6.218 20.298 1.00 96.69 213 LYS A N 1
ATOM 1809 C CA . LYS A 1 213 ? -10.845 -5.915 21.612 1.00 96.69 213 LYS A CA 1
ATOM 1810 C C . LYS A 1 213 ? -12.335 -6.252 21.652 1.00 96.69 213 LYS A C 1
ATOM 1812 O O . LYS A 1 213 ? -12.830 -6.707 22.673 1.00 96.69 213 LYS A O 1
ATOM 1817 N N . GLN A 1 214 ? -13.019 -6.085 20.520 1.00 94.06 214 GLN A N 1
ATOM 1818 C CA . GLN A 1 214 ? -14.444 -6.388 20.376 1.00 94.06 214 GLN A CA 1
ATOM 1819 C C . GLN A 1 214 ? -14.702 -7.896 20.237 1.00 94.06 214 GLN A C 1
ATOM 1821 O O . GLN A 1 214 ? -15.624 -8.426 20.849 1.00 94.06 214 GLN A O 1
ATOM 1826 N N . GLU A 1 215 ? -13.881 -8.598 19.449 1.00 95.31 215 GLU A N 1
ATOM 1827 C CA . GLU A 1 215 ? -14.044 -10.029 19.156 1.00 95.31 215 GLU A CA 1
ATOM 1828 C C . GLU A 1 215 ? -12.738 -10.826 19.388 1.00 95.31 215 GLU A C 1
ATOM 1830 O O . GLU A 1 215 ? -12.215 -11.439 18.452 1.00 95.31 215 GLU A O 1
ATOM 1835 N N . PRO A 1 216 ? -12.183 -10.859 20.617 1.00 95.88 216 PRO A N 1
ATOM 1836 C CA . PRO A 1 216 ? -10.866 -11.449 20.890 1.00 95.88 216 PRO A CA 1
ATOM 1837 C C . PRO A 1 216 ? -10.766 -12.909 20.436 1.00 95.88 216 PRO A C 1
ATOM 1839 O O . PRO A 1 216 ? -9.875 -13.254 19.665 1.00 95.88 216 PRO A O 1
ATOM 1842 N N . LYS A 1 217 ? -11.767 -13.737 20.771 1.00 95.62 217 LYS A N 1
ATOM 1843 C CA . LYS A 1 217 ? -11.814 -15.161 20.387 1.00 95.62 217 LYS A CA 1
ATOM 1844 C C . LYS A 1 217 ? -11.711 -15.385 18.875 1.00 95.62 217 LYS A C 1
ATOM 1846 O O . LYS A 1 217 ? -11.127 -16.374 18.437 1.00 95.62 217 LYS A O 1
ATOM 1851 N N . LEU A 1 218 ? -12.294 -14.493 18.069 1.00 95.50 218 LEU A N 1
ATOM 1852 C CA . LEU A 1 218 ? -12.229 -14.597 16.614 1.00 95.50 218 LEU A CA 1
ATOM 1853 C C . LEU A 1 218 ? -10.818 -14.284 16.110 1.00 95.50 218 LEU A C 1
ATOM 1855 O O . LEU A 1 218 ? -10.295 -14.995 15.253 1.00 95.50 218 LEU A O 1
ATOM 1859 N N . TRP A 1 219 ? -10.209 -13.219 16.629 1.00 95.94 219 TRP A N 1
ATOM 1860 C CA . TRP A 1 219 ? -8.882 -12.778 16.208 1.00 95.94 219 TRP A CA 1
ATOM 1861 C C . TRP A 1 219 ? -7.767 -13.695 16.717 1.00 95.94 219 TRP A C 1
ATOM 1863 O O . TRP A 1 219 ? -6.817 -13.927 15.974 1.00 95.94 219 TRP A O 1
ATOM 1873 N N . ASP A 1 220 ? -7.926 -14.315 17.885 1.00 93.81 220 ASP A N 1
ATOM 1874 C CA . ASP A 1 220 ? -6.995 -15.321 18.415 1.00 93.81 220 ASP A CA 1
ATOM 1875 C C . ASP A 1 220 ? -6.920 -16.575 17.527 1.00 93.81 220 ASP A C 1
ATOM 1877 O O . ASP A 1 220 ? -5.883 -17.235 17.443 1.00 93.81 220 ASP A O 1
ATOM 1881 N N . ALA A 1 221 ? -7.989 -16.881 16.781 1.00 93.19 221 ALA A N 1
ATOM 1882 C CA . ALA A 1 221 ? -7.991 -17.967 15.800 1.00 93.19 221 ALA A CA 1
ATOM 1883 C C . ALA A 1 221 ? -7.142 -17.656 14.548 1.00 93.19 221 ALA A C 1
ATOM 1885 O O . ALA A 1 221 ? -6.885 -18.543 13.724 1.00 93.19 221 ALA A O 1
ATOM 1886 N N . TYR A 1 222 ? -6.694 -16.410 14.359 1.00 92.94 222 TYR A N 1
ATOM 1887 C CA . TYR A 1 222 ? -5.865 -16.049 13.218 1.00 92.94 222 TYR A CA 1
ATOM 1888 C C . TYR A 1 222 ? -4.428 -16.565 13.368 1.00 92.94 222 TYR A C 1
ATOM 1890 O O . TYR A 1 222 ? -3.627 -16.055 14.146 1.00 92.94 222 TYR A O 1
ATOM 1898 N N . ILE A 1 223 ? -4.043 -17.501 12.494 1.00 86.38 223 ILE A N 1
ATOM 1899 C CA . ILE A 1 223 ? -2.673 -18.026 12.438 1.00 86.38 223 ILE A CA 1
ATOM 1900 C C . ILE A 1 223 ? -1.903 -17.412 11.245 1.00 86.38 223 ILE A C 1
ATOM 1902 O O . ILE A 1 223 ? -2.254 -17.634 10.069 1.00 86.38 223 ILE A O 1
ATOM 1906 N N . PRO A 1 224 ? -0.815 -16.649 11.487 1.00 84.06 224 PRO A N 1
ATOM 1907 C CA . PRO A 1 224 ? 0.040 -16.126 10.424 1.00 84.06 224 PRO A CA 1
ATOM 1908 C C . PRO A 1 224 ? 0.751 -17.249 9.655 1.00 84.06 224 PRO A C 1
ATOM 1910 O O . PRO A 1 224 ? 1.170 -18.245 10.238 1.00 84.06 224 PRO A O 1
ATOM 1913 N N . LYS A 1 225 ? 0.989 -17.056 8.350 1.00 75.94 225 LYS A N 1
ATOM 1914 C CA . LYS A 1 225 ? 1.668 -18.063 7.504 1.00 75.94 225 LYS A CA 1
ATOM 1915 C C . LYS A 1 225 ? 3.052 -18.480 8.021 1.00 75.94 225 LYS A C 1
ATOM 1917 O O . LYS A 1 225 ? 3.410 -19.641 7.903 1.00 75.94 225 LYS A O 1
ATOM 1922 N N . SER A 1 226 ? 3.811 -17.561 8.619 1.00 72.25 226 SER A N 1
ATOM 1923 C CA . SER A 1 226 ? 5.121 -17.871 9.212 1.00 72.25 226 SER A CA 1
ATOM 1924 C C . SER A 1 226 ? 5.026 -18.873 10.366 1.00 72.25 226 SER A C 1
ATOM 1926 O O . SER A 1 226 ? 5.923 -19.688 10.545 1.00 72.25 226 SER A O 1
ATOM 1928 N N . HIS A 1 227 ? 3.930 -18.841 11.129 1.00 71.31 227 HIS A N 1
ATOM 1929 C CA . HIS A 1 227 ? 3.672 -19.806 12.196 1.00 71.31 227 HIS A CA 1
ATOM 1930 C C . HIS A 1 227 ? 3.216 -21.152 11.629 1.00 71.31 227 HIS A C 1
ATOM 1932 O O . HIS A 1 227 ? 3.611 -22.187 12.154 1.00 71.31 227 HIS A O 1
ATOM 1938 N N . GLN A 1 228 ? 2.451 -21.149 10.530 1.00 68.00 228 GLN A N 1
ATOM 1939 C CA . GLN A 1 228 ? 2.074 -22.377 9.816 1.00 68.00 228 GLN A CA 1
ATOM 1940 C C . GLN A 1 228 ? 3.314 -23.099 9.271 1.00 68.00 228 GLN A C 1
ATOM 1942 O O . GLN A 1 228 ? 3.514 -24.263 9.584 1.00 68.00 228 GLN A O 1
ATOM 1947 N N . GLN A 1 229 ? 4.214 -22.381 8.591 1.00 65.94 229 GLN A N 1
ATOM 1948 C CA . GLN A 1 229 ? 5.462 -22.948 8.060 1.00 65.94 229 GLN A CA 1
ATOM 1949 C C . GLN A 1 229 ? 6.388 -23.486 9.156 1.00 65.94 229 GLN A C 1
ATOM 1951 O O . GLN A 1 229 ? 7.006 -24.531 8.983 1.00 65.94 229 GLN A O 1
ATOM 1956 N N . LYS A 1 230 ? 6.476 -22.804 10.307 1.00 64.88 230 LYS A N 1
ATOM 1957 C CA . LYS A 1 230 ? 7.223 -23.324 11.462 1.00 64.88 230 LYS A CA 1
ATOM 1958 C C . LYS A 1 230 ? 6.598 -24.607 12.010 1.00 64.88 230 LYS A C 1
ATOM 1960 O O . LYS A 1 230 ? 7.335 -25.545 12.288 1.00 64.88 230 LYS A O 1
ATOM 1965 N N . LYS A 1 231 ? 5.267 -24.670 12.141 1.00 64.56 231 LYS A N 1
ATOM 1966 C CA . LYS A 1 231 ? 4.560 -25.889 12.573 1.00 64.56 231 LYS A CA 1
ATOM 1967 C C . LYS A 1 231 ? 4.766 -27.041 11.589 1.00 64.56 231 LYS A C 1
ATOM 1969 O O . LYS A 1 231 ? 5.106 -28.134 12.018 1.00 64.56 231 LYS A O 1
ATOM 1974 N N . GLU A 1 232 ? 4.631 -26.783 10.291 1.00 70.00 232 GLU A N 1
ATOM 1975 C CA . GLU A 1 232 ? 4.872 -27.766 9.226 1.00 70.00 232 GLU A CA 1
ATOM 1976 C C . GLU A 1 232 ? 6.323 -28.270 9.245 1.00 70.00 232 GLU A C 1
ATOM 1978 O O . GLU A 1 232 ? 6.551 -29.474 9.219 1.00 70.00 232 GLU A O 1
ATOM 1983 N N . CYS A 1 233 ? 7.305 -27.376 9.400 1.00 60.31 233 CYS A N 1
ATOM 1984 C CA . CYS A 1 233 ? 8.715 -27.751 9.523 1.00 60.31 233 CYS A CA 1
ATOM 1985 C C . CYS A 1 233 ? 8.996 -28.577 10.791 1.00 60.31 233 CYS A C 1
ATOM 1987 O O . CYS A 1 233 ? 9.762 -29.536 10.733 1.00 60.31 233 CYS A O 1
ATOM 1989 N N . MET A 1 234 ? 8.373 -28.245 11.928 1.00 61.34 234 MET A N 1
ATOM 1990 C CA . MET A 1 234 ? 8.509 -29.029 13.163 1.00 61.34 234 MET A CA 1
ATOM 1991 C C . MET A 1 234 ? 7.893 -30.429 13.026 1.00 61.34 234 MET A C 1
ATOM 1993 O O . MET A 1 234 ? 8.550 -31.407 13.366 1.00 61.34 234 MET A O 1
ATOM 1997 N N . LEU A 1 235 ? 6.692 -30.537 12.450 1.00 66.50 235 LEU A N 1
ATOM 1998 C CA . LEU A 1 235 ? 6.033 -31.820 12.172 1.00 66.50 235 LEU A CA 1
ATOM 1999 C C . LEU A 1 235 ? 6.839 -32.683 11.190 1.00 66.50 235 LEU A C 1
ATOM 2001 O O . LEU A 1 235 ? 6.924 -33.899 11.346 1.00 66.50 235 LEU A O 1
ATOM 2005 N N . GLN A 1 236 ? 7.460 -32.059 10.187 1.00 63.72 236 GLN A N 1
ATOM 2006 C CA . GLN A 1 236 ? 8.293 -32.763 9.217 1.00 63.72 236 GLN A CA 1
ATOM 2007 C C . GLN A 1 236 ? 9.576 -33.303 9.859 1.00 63.72 236 GLN A C 1
ATOM 2009 O O . GLN A 1 236 ? 9.892 -34.472 9.667 1.00 63.72 236 GLN A O 1
ATOM 2014 N N . LYS A 1 237 ? 10.240 -32.518 10.719 1.00 68.12 237 LYS A N 1
ATOM 2015 C CA . LYS A 1 237 ? 11.397 -32.986 11.502 1.00 68.12 237 LYS A CA 1
ATOM 2016 C C . LYS A 1 237 ? 11.053 -34.163 12.416 1.00 68.12 237 LYS A C 1
ATOM 2018 O O . LYS A 1 237 ? 11.852 -35.085 12.547 1.00 68.12 237 LYS A O 1
ATOM 2023 N N . GLU A 1 238 ? 9.874 -34.153 13.034 1.00 68.50 238 GLU A N 1
ATOM 2024 C CA . GLU A 1 238 ? 9.420 -35.255 13.887 1.00 68.50 238 GLU A CA 1
ATOM 2025 C C . GLU A 1 238 ? 9.176 -36.542 13.077 1.00 68.50 238 GLU A C 1
ATOM 2027 O O . GLU A 1 238 ? 9.604 -37.627 13.476 1.00 68.50 238 GLU A O 1
ATOM 2032 N N . ASN A 1 239 ? 8.553 -36.422 11.902 1.00 65.94 239 ASN A N 1
ATOM 2033 C CA . ASN A 1 239 ? 8.319 -37.550 11.000 1.00 65.94 239 ASN A CA 1
ATOM 2034 C C . ASN A 1 239 ? 9.618 -38.096 10.389 1.00 65.94 239 ASN A C 1
ATOM 2036 O O . ASN A 1 239 ? 9.786 -39.313 10.307 1.00 65.94 239 ASN A O 1
ATOM 2040 N N . ASP A 1 240 ? 10.552 -37.221 10.014 1.00 70.12 240 ASP A N 1
ATOM 2041 C CA . ASP A 1 240 ? 11.859 -37.615 9.487 1.00 70.12 240 ASP A CA 1
ATOM 2042 C C . ASP A 1 240 ? 12.690 -38.338 10.558 1.00 70.12 240 ASP A C 1
ATOM 2044 O O . ASP A 1 240 ? 13.311 -39.361 10.267 1.00 70.12 240 ASP A O 1
ATOM 2048 N N . SER A 1 241 ? 12.620 -37.894 11.818 1.00 67.06 241 SER A N 1
ATOM 2049 C CA . SER A 1 241 ? 13.278 -38.558 12.952 1.00 67.06 241 SER A CA 1
ATOM 2050 C C . SER A 1 241 ? 12.705 -39.962 13.219 1.00 67.06 241 SER A C 1
ATOM 2052 O O . SER A 1 241 ? 13.452 -40.934 13.360 1.00 67.06 241 SER A O 1
ATOM 2054 N N . LYS A 1 242 ? 11.372 -40.121 13.177 1.00 68.12 242 LYS A N 1
ATOM 2055 C CA . LYS A 1 242 ? 10.702 -41.437 13.290 1.00 68.12 242 LYS A CA 1
ATOM 2056 C C . LYS A 1 242 ? 11.059 -42.375 12.130 1.00 68.12 242 LYS A C 1
ATOM 2058 O O . LYS A 1 242 ? 11.230 -43.583 12.330 1.00 68.12 242 LYS A O 1
ATOM 2063 N N . ARG A 1 243 ? 11.205 -41.831 10.918 1.00 64.56 243 ARG A N 1
ATOM 2064 C CA . ARG A 1 243 ? 11.577 -42.592 9.718 1.00 64.56 243 ARG A CA 1
ATOM 2065 C C . ARG A 1 243 ? 13.034 -43.049 9.762 1.00 64.56 243 ARG A C 1
ATOM 2067 O O . ARG A 1 243 ? 13.303 -44.205 9.445 1.00 64.56 243 ARG A O 1
ATOM 2074 N N . LEU A 1 244 ? 13.941 -42.184 10.216 1.00 66.12 244 LEU A N 1
ATOM 2075 C CA . LEU A 1 244 ? 15.355 -42.512 10.400 1.00 66.12 244 LEU A CA 1
ATOM 2076 C C . LEU A 1 244 ? 15.528 -43.625 11.441 1.00 66.12 244 LEU A C 1
ATOM 2078 O O . LEU A 1 244 ? 16.210 -44.610 11.173 1.00 66.12 244 LEU A O 1
ATOM 2082 N N . CYS A 1 245 ? 14.824 -43.523 12.572 1.00 57.47 245 CYS A N 1
ATOM 2083 C CA . CYS A 1 245 ? 14.799 -44.555 13.607 1.00 57.47 245 CYS A CA 1
ATOM 2084 C C . CYS A 1 245 ? 14.342 -45.913 13.039 1.00 57.47 245 CYS A C 1
ATOM 2086 O O . CYS A 1 245 ? 15.041 -46.918 13.155 1.00 57.47 245 CYS A O 1
ATOM 2088 N N . SER A 1 246 ? 13.229 -45.929 12.300 1.00 59.78 246 SER A N 1
ATOM 2089 C CA . SER A 1 246 ? 12.699 -47.147 11.667 1.00 59.78 246 SER A CA 1
ATOM 2090 C C . SER A 1 246 ? 13.656 -47.755 10.629 1.00 59.78 246 SER A C 1
ATOM 2092 O O . SER A 1 246 ? 13.754 -48.976 10.501 1.00 59.78 246 SER A O 1
ATOM 2094 N N . GLN A 1 247 ? 14.381 -46.917 9.885 1.00 61.66 247 GLN A N 1
ATOM 2095 C CA . GLN A 1 247 ? 15.327 -47.362 8.863 1.00 61.66 247 GLN A CA 1
ATOM 2096 C C . GLN A 1 247 ? 16.614 -47.939 9.468 1.00 61.66 247 GLN A C 1
ATOM 2098 O O . GLN A 1 247 ? 17.141 -48.922 8.945 1.00 61.66 247 GLN A O 1
ATOM 2103 N N . VAL A 1 248 ? 17.081 -47.389 10.593 1.00 60.88 248 VAL A N 1
ATOM 2104 C CA . VAL A 1 248 ? 18.192 -47.953 11.377 1.00 60.88 248 VAL A CA 1
ATOM 2105 C C . VAL A 1 248 ? 17.833 -49.359 11.869 1.00 60.88 248 VAL A C 1
ATOM 2107 O O . VAL A 1 248 ? 18.576 -50.301 11.589 1.00 60.88 248 VAL A O 1
ATOM 2110 N N . PHE A 1 249 ? 16.645 -49.539 12.458 1.00 59.03 249 PHE A N 1
ATOM 2111 C CA . PHE A 1 249 ? 16.163 -50.859 12.891 1.00 59.03 249 PHE A CA 1
ATOM 2112 C C . PHE A 1 249 ? 16.066 -51.877 11.742 1.00 59.03 249 PHE A C 1
ATOM 2114 O O . PHE A 1 249 ? 16.405 -53.053 11.901 1.00 59.03 249 PHE A O 1
ATOM 2121 N N . PHE A 1 250 ? 15.620 -51.451 10.557 1.00 54.59 250 PHE A N 1
ATOM 2122 C CA 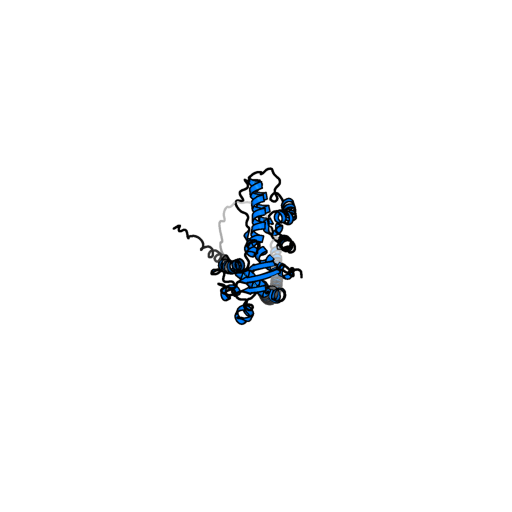. PHE A 1 250 ? 15.523 -52.339 9.395 1.00 54.59 250 PHE A CA 1
ATOM 2123 C C . PHE A 1 250 ? 16.904 -52.750 8.856 1.00 54.59 250 PHE A C 1
ATOM 2125 O O . PHE A 1 250 ? 17.121 -53.916 8.511 1.00 54.59 250 PHE A O 1
ATOM 2132 N N . ASN A 1 251 ? 17.861 -51.819 8.837 1.00 61.38 251 ASN A N 1
ATOM 2133 C CA . ASN A 1 251 ? 19.226 -52.077 8.381 1.00 61.38 251 ASN A CA 1
ATOM 2134 C C . ASN A 1 251 ? 19.991 -53.021 9.320 1.00 61.38 251 ASN A C 1
ATOM 2136 O O . ASN A 1 251 ? 20.698 -53.907 8.833 1.00 61.38 251 ASN A O 1
ATOM 2140 N N . GLU A 1 252 ? 19.806 -52.911 10.639 1.00 62.88 252 GLU A N 1
ATOM 2141 C CA . GLU A 1 252 ? 20.358 -53.877 11.601 1.00 62.88 252 GLU A CA 1
ATOM 2142 C C . GLU A 1 252 ? 19.818 -55.291 11.360 1.00 62.88 252 GLU A C 1
ATOM 2144 O O . GLU A 1 252 ? 20.574 -56.270 11.330 1.00 62.88 252 GLU A O 1
ATOM 2149 N N . LYS A 1 253 ? 18.512 -55.409 11.091 1.00 63.84 253 LYS A N 1
ATOM 2150 C CA . LYS A 1 253 ? 17.868 -56.696 10.807 1.00 63.84 253 LYS A CA 1
ATOM 2151 C C . LYS A 1 253 ? 18.412 -57.334 9.523 1.00 63.84 253 LYS A C 1
ATOM 2153 O O . LYS A 1 253 ? 18.716 -58.527 9.517 1.00 63.84 253 LYS A O 1
ATOM 2158 N N . ILE A 1 254 ? 18.617 -56.547 8.461 1.00 63.75 254 ILE A N 1
ATOM 2159 C CA . ILE A 1 254 ? 19.247 -57.020 7.214 1.00 63.75 254 ILE A CA 1
ATOM 2160 C C . ILE A 1 254 ? 20.709 -57.424 7.440 1.00 63.75 254 ILE A C 1
ATOM 2162 O O . ILE A 1 254 ? 21.143 -58.458 6.924 1.00 63.75 254 ILE A O 1
ATOM 2166 N N . GLY A 1 255 ? 21.469 -56.645 8.215 1.00 58.50 255 GLY A N 1
ATOM 2167 C CA . GLY A 1 255 ? 22.859 -56.959 8.554 1.00 58.50 255 GLY A CA 1
ATOM 2168 C C . GLY A 1 255 ? 22.994 -58.324 9.233 1.00 58.50 255 GLY A C 1
ATOM 2169 O O . GLY A 1 255 ? 23.846 -59.133 8.852 1.00 58.50 255 GLY A O 1
ATOM 2170 N N . ASN A 1 256 ? 22.091 -58.630 10.165 1.00 64.94 256 ASN A N 1
ATOM 2171 C CA . ASN A 1 256 ? 22.056 -59.915 10.863 1.00 64.94 256 ASN A CA 1
ATOM 2172 C C . ASN A 1 256 ? 21.691 -61.088 9.935 1.00 64.94 256 ASN A C 1
ATOM 2174 O O . ASN A 1 256 ? 22.305 -62.155 10.016 1.00 64.94 256 ASN A O 1
ATOM 2178 N N . VAL A 1 257 ? 20.764 -60.890 8.993 1.00 65.12 257 VAL A N 1
ATOM 2179 C CA . VAL A 1 257 ? 20.410 -61.912 7.989 1.00 65.12 257 VAL A CA 1
ATOM 2180 C C . VAL A 1 257 ? 21.580 -62.196 7.040 1.00 65.12 257 VAL A C 1
ATOM 2182 O O . VAL A 1 257 ? 21.903 -63.360 6.795 1.00 65.12 257 VAL A O 1
ATOM 2185 N N . LYS A 1 258 ? 22.278 -61.160 6.553 1.00 64.38 258 LYS A N 1
ATOM 2186 C CA . LYS A 1 258 ? 23.442 -61.323 5.662 1.00 64.38 258 LYS A CA 1
ATOM 2187 C C . LYS A 1 258 ? 24.585 -62.094 6.328 1.00 64.38 258 LYS A C 1
ATOM 2189 O O . LYS A 1 258 ? 25.168 -62.976 5.696 1.00 64.38 258 LYS A O 1
ATOM 2194 N N . LYS A 1 259 ? 24.867 -61.823 7.609 1.00 68.25 259 LYS A N 1
ATOM 2195 C CA . LYS A 1 259 ? 25.861 -62.580 8.395 1.00 68.25 259 LYS A CA 1
ATOM 2196 C C . LYS A 1 259 ? 25.503 -64.068 8.485 1.00 68.25 259 LYS A C 1
ATOM 2198 O O . LYS A 1 259 ? 26.370 -64.921 8.305 1.00 68.25 259 LYS A O 1
ATOM 2203 N N . LYS A 1 260 ? 24.220 -64.388 8.687 1.00 70.00 260 LYS A N 1
ATOM 2204 C CA . LYS A 1 260 ? 23.733 -65.775 8.763 1.00 70.00 260 LYS A CA 1
ATOM 2205 C C . LYS A 1 260 ? 23.885 -66.521 7.429 1.00 70.00 260 LYS A C 1
ATOM 2207 O O . LYS A 1 260 ? 24.298 -67.679 7.417 1.00 70.00 260 LYS A O 1
ATOM 2212 N N . ILE A 1 261 ? 23.615 -65.851 6.306 1.00 65.38 261 ILE A N 1
ATOM 2213 C CA . ILE A 1 261 ? 23.778 -66.427 4.960 1.00 65.38 261 ILE A CA 1
ATOM 2214 C C . ILE A 1 261 ? 25.258 -66.685 4.641 1.00 65.38 261 ILE A C 1
ATOM 2216 O O . ILE A 1 261 ? 25.593 -67.771 4.169 1.00 65.38 261 ILE A O 1
ATOM 2220 N N . SER A 1 262 ? 26.156 -65.737 4.937 1.00 66.00 262 SER A N 1
ATOM 2221 C CA . SER A 1 262 ? 27.591 -65.904 4.648 1.00 66.00 262 SER A CA 1
ATOM 2222 C C . SER A 1 262 ? 28.202 -67.075 5.430 1.00 66.00 262 SER A C 1
ATOM 2224 O O . SER A 1 262 ? 28.967 -67.869 4.877 1.00 66.00 262 SER A O 1
ATOM 2226 N N . HIS A 1 263 ? 27.791 -67.243 6.689 1.00 69.38 263 HIS A N 1
ATOM 2227 C CA . HIS A 1 263 ? 28.200 -68.369 7.520 1.00 69.38 263 HIS A CA 1
ATOM 2228 C C . HIS A 1 263 ? 27.750 -69.718 6.928 1.00 69.38 263 HIS A C 1
ATOM 2230 O O . HIS A 1 263 ? 28.531 -70.671 6.878 1.00 69.38 263 HIS A O 1
ATOM 2236 N N . ASN A 1 264 ? 26.522 -69.794 6.406 1.00 67.25 264 ASN A N 1
ATOM 2237 C CA . ASN A 1 264 ? 26.005 -71.008 5.767 1.00 67.25 264 ASN A CA 1
ATOM 2238 C C . ASN A 1 264 ? 26.712 -71.328 4.439 1.00 67.25 264 ASN A C 1
ATOM 2240 O O . ASN A 1 264 ? 27.005 -72.493 4.170 1.00 67.25 264 ASN A O 1
ATOM 2244 N N . LEU A 1 265 ? 27.043 -70.315 3.632 1.00 67.06 265 LEU A N 1
ATOM 2245 C CA . LEU A 1 265 ? 27.788 -70.501 2.381 1.00 67.06 265 LEU A CA 1
ATOM 2246 C C . LEU A 1 265 ? 29.215 -71.006 2.631 1.00 67.06 265 LEU A C 1
ATOM 2248 O O . LEU A 1 265 ? 29.661 -71.926 1.946 1.00 67.06 265 LEU A O 1
ATOM 2252 N N . ARG A 1 266 ? 29.904 -70.491 3.661 1.00 66.44 266 ARG A N 1
ATOM 2253 C CA . ARG A 1 266 ? 31.223 -71.007 4.071 1.00 66.44 266 ARG A CA 1
ATOM 2254 C C . ARG A 1 266 ? 31.166 -72.474 4.495 1.00 66.44 266 ARG A C 1
ATOM 2256 O O . ARG A 1 266 ? 32.041 -73.242 4.104 1.00 66.44 266 ARG A O 1
ATOM 2263 N N . LYS A 1 267 ? 30.135 -72.882 5.245 1.00 69.12 267 LYS A N 1
ATOM 2264 C CA . LYS A 1 267 ? 29.929 -74.299 5.595 1.00 69.12 267 LYS A CA 1
ATOM 2265 C C . LYS A 1 267 ? 29.721 -75.171 4.353 1.00 69.12 267 LYS A C 1
ATOM 2267 O O . LYS A 1 267 ? 30.324 -76.233 4.251 1.00 69.12 267 LYS A O 1
ATOM 2272 N N . LYS A 1 268 ? 28.921 -74.706 3.388 1.00 69.81 268 LYS A N 1
ATOM 2273 C CA . LYS A 1 268 ? 28.640 -75.455 2.153 1.00 69.81 268 LYS A CA 1
ATOM 2274 C C . LYS A 1 268 ? 29.878 -75.602 1.257 1.00 69.81 268 LYS A C 1
ATOM 2276 O O . LYS A 1 268 ? 30.079 -76.669 0.690 1.00 69.81 268 LYS A O 1
ATOM 2281 N N . SER A 1 269 ? 30.722 -74.570 1.179 1.00 68.12 269 SER A N 1
ATOM 2282 C CA . SER A 1 269 ? 31.980 -74.613 0.418 1.00 68.12 269 SER A CA 1
ATOM 2283 C C . SER A 1 269 ? 32.956 -75.649 0.977 1.00 68.12 269 SER A C 1
ATOM 2285 O O . SER A 1 269 ? 33.482 -76.447 0.211 1.00 68.12 269 SER A O 1
ATOM 2287 N N . LYS A 1 270 ? 33.131 -75.696 2.307 1.00 72.62 270 LYS A N 1
ATOM 2288 C CA . LYS A 1 270 ? 33.994 -76.695 2.963 1.00 72.62 270 LYS A CA 1
ATOM 2289 C C . LYS A 1 270 ? 33.527 -78.128 2.699 1.00 72.62 270 LYS A C 1
ATOM 2291 O O . LYS A 1 270 ? 34.342 -78.999 2.419 1.00 72.62 270 LYS A O 1
ATOM 2296 N N . ASN A 1 271 ? 32.214 -78.365 2.720 1.00 70.56 271 ASN A N 1
ATOM 2297 C CA . ASN A 1 271 ? 31.666 -79.685 2.396 1.00 70.56 271 ASN A CA 1
ATOM 2298 C C . ASN A 1 271 ? 31.942 -80.089 0.938 1.00 70.56 271 ASN A C 1
ATOM 2300 O O . ASN A 1 271 ? 32.239 -81.250 0.676 1.00 70.56 271 ASN A O 1
ATOM 2304 N N . LEU A 1 272 ? 31.873 -79.145 -0.007 1.00 72.19 272 LEU A N 1
ATOM 2305 C CA . LEU A 1 272 ? 32.136 -79.423 -1.421 1.00 72.19 272 LEU A CA 1
ATOM 2306 C C . LEU A 1 272 ? 33.619 -79.723 -1.690 1.00 72.19 272 LEU A C 1
ATOM 2308 O O . LEU A 1 272 ? 33.934 -80.573 -2.519 1.00 72.19 272 LEU A O 1
ATOM 2312 N N . GLU A 1 273 ? 34.523 -79.040 -0.990 1.00 72.75 273 GLU A N 1
ATOM 2313 C CA . GLU A 1 273 ? 35.969 -79.286 -1.054 1.00 72.75 273 GLU A CA 1
ATOM 2314 C C . GLU A 1 273 ? 36.322 -80.684 -0.538 1.00 72.75 273 GLU A C 1
ATOM 2316 O O . GLU A 1 273 ? 37.018 -81.435 -1.222 1.00 72.75 273 GLU A O 1
ATOM 2321 N N . ASN A 1 274 ? 35.734 -81.083 0.595 1.00 71.25 274 ASN A N 1
ATOM 2322 C CA . ASN A 1 274 ? 35.878 -82.437 1.128 1.00 71.25 274 ASN A CA 1
ATOM 2323 C C . ASN A 1 274 ? 35.365 -83.496 0.135 1.00 71.25 274 ASN A C 1
ATOM 2325 O O . ASN A 1 274 ? 36.030 -84.505 -0.086 1.00 71.25 274 ASN A O 1
ATOM 2329 N N . GLN A 1 275 ? 34.225 -83.252 -0.525 1.00 69.81 275 GLN A N 1
ATOM 2330 C CA . GLN A 1 275 ? 33.677 -84.173 -1.529 1.00 69.81 275 GLN A CA 1
ATOM 2331 C C . GLN A 1 275 ? 34.608 -84.338 -2.744 1.00 69.81 275 GLN A C 1
ATOM 2333 O O . GLN A 1 275 ? 34.767 -85.441 -3.263 1.00 69.81 275 GLN A O 1
ATOM 2338 N N . LYS A 1 276 ? 35.240 -83.249 -3.203 1.00 76.88 276 LYS A N 1
ATOM 2339 C CA . LYS A 1 276 ? 36.182 -83.287 -4.333 1.00 76.88 276 LYS A CA 1
ATOM 2340 C C . LYS A 1 276 ? 37.444 -84.084 -4.005 1.00 76.88 276 LYS A C 1
ATOM 2342 O O . LYS A 1 276 ? 37.900 -84.833 -4.861 1.00 76.88 276 LYS A O 1
ATOM 2347 N N . MET A 1 277 ? 37.959 -83.955 -2.781 1.00 72.44 277 MET A N 1
ATOM 2348 C CA . MET A 1 277 ? 39.130 -84.707 -2.316 1.00 72.44 277 MET A CA 1
ATOM 2349 C C . MET A 1 277 ? 38.850 -86.218 -2.246 1.00 72.44 277 MET A C 1
ATOM 2351 O O . MET A 1 277 ? 39.684 -87.025 -2.647 1.00 72.44 277 MET A O 1
ATOM 2355 N N . ILE A 1 278 ? 37.648 -86.609 -1.807 1.00 69.88 278 ILE A N 1
ATOM 2356 C CA . ILE A 1 278 ? 37.224 -88.020 -1.800 1.00 69.88 278 ILE A CA 1
ATOM 2357 C C . ILE A 1 278 ? 37.180 -88.577 -3.232 1.00 69.88 278 ILE A C 1
ATOM 2359 O O . ILE A 1 278 ? 37.686 -89.667 -3.498 1.00 69.88 278 ILE A O 1
ATOM 2363 N N . ASN A 1 279 ? 36.626 -87.814 -4.176 1.00 69.94 279 ASN A N 1
ATOM 2364 C CA . ASN A 1 279 ? 36.492 -88.267 -5.561 1.00 69.94 279 ASN A CA 1
ATOM 2365 C C . ASN A 1 279 ? 37.842 -88.372 -6.298 1.00 69.94 279 ASN A C 1
ATOM 2367 O O . ASN A 1 279 ? 37.991 -89.250 -7.147 1.00 69.94 279 ASN A O 1
ATOM 2371 N N . SER A 1 280 ? 38.829 -87.518 -5.995 1.00 71.75 280 SER A N 1
ATOM 2372 C CA . SER A 1 280 ? 40.156 -87.596 -6.629 1.00 71.75 280 SER A CA 1
ATOM 2373 C C . SER A 1 280 ? 40.929 -88.848 -6.213 1.00 71.75 280 SER A C 1
ATOM 2375 O O . SER A 1 280 ? 41.511 -89.507 -7.072 1.00 71.75 280 SER A O 1
ATOM 2377 N N . LEU A 1 281 ? 40.852 -89.233 -4.933 1.00 68.81 281 LEU A N 1
ATOM 2378 C CA . LEU A 1 281 ? 41.474 -90.461 -4.420 1.00 68.81 281 LEU A CA 1
ATOM 2379 C C . LEU A 1 281 ? 40.890 -91.718 -5.086 1.00 68.81 281 LEU A C 1
ATOM 2381 O O . LEU A 1 281 ? 41.617 -92.657 -5.400 1.00 68.81 281 LEU A O 1
ATOM 2385 N N . SER A 1 282 ? 39.584 -91.714 -5.377 1.00 64.38 282 SER A N 1
ATOM 2386 C CA . SER A 1 282 ? 38.923 -92.824 -6.076 1.00 64.38 282 SER A CA 1
ATOM 2387 C C . SER A 1 282 ? 39.385 -92.993 -7.531 1.00 64.38 282 SER A C 1
ATOM 2389 O O . SER A 1 282 ? 39.384 -94.112 -8.040 1.00 64.38 282 SER A O 1
ATOM 2391 N N . MET A 1 283 ? 39.760 -91.908 -8.217 1.00 60.81 283 MET A N 1
ATOM 2392 C CA . MET A 1 283 ? 40.179 -91.941 -9.627 1.00 60.81 283 MET A CA 1
ATOM 2393 C C . MET A 1 283 ? 41.649 -92.332 -9.807 1.00 60.81 283 MET A C 1
ATOM 2395 O O . MET A 1 283 ? 42.003 -92.924 -10.827 1.00 60.81 283 MET A O 1
ATOM 2399 N N . GLU A 1 284 ? 42.510 -92.025 -8.835 1.00 63.50 284 GLU A N 1
ATOM 2400 C CA . GLU A 1 284 ? 43.911 -92.468 -8.845 1.00 63.50 284 GLU A CA 1
ATOM 2401 C C . GLU A 1 284 ? 44.027 -93.986 -8.660 1.00 63.50 284 GLU A C 1
ATOM 2403 O O . GLU A 1 284 ? 44.838 -94.615 -9.342 1.00 63.50 284 GLU A O 1
ATOM 2408 N N . GLY A 1 285 ? 43.145 -94.593 -7.856 1.00 55.91 285 GLY A N 1
ATOM 2409 C CA . GLY A 1 285 ? 43.064 -96.051 -7.720 1.00 55.91 285 GLY A CA 1
ATOM 2410 C C . GLY A 1 285 ? 42.732 -96.774 -9.033 1.00 55.91 285 GLY A C 1
ATOM 2411 O O . GLY A 1 285 ? 43.295 -97.827 -9.317 1.00 55.91 285 GLY A O 1
ATOM 2412 N N . LEU A 1 286 ? 41.877 -96.189 -9.881 1.00 54.81 286 LEU A N 1
ATOM 2413 C CA . LEU A 1 286 ? 41.486 -96.791 -11.163 1.00 54.81 286 LEU A CA 1
ATOM 2414 C C . LEU A 1 286 ? 42.598 -96.698 -12.222 1.00 54.81 286 LEU A C 1
ATOM 2416 O O . LEU A 1 286 ? 42.845 -97.665 -12.942 1.00 54.81 286 LEU A O 1
ATOM 2420 N N . LYS A 1 287 ? 43.332 -95.578 -12.275 1.00 59.69 287 LYS A N 1
ATOM 2421 C CA . LYS A 1 287 ? 44.427 -95.366 -13.245 1.00 59.69 287 LYS A CA 1
ATOM 2422 C C . LYS A 1 287 ? 45.666 -96.227 -12.984 1.00 59.69 287 LYS A C 1
ATOM 2424 O O . LYS A 1 287 ? 46.446 -96.453 -13.908 1.00 59.69 287 LYS A O 1
ATOM 2429 N N . ALA A 1 288 ? 45.855 -96.704 -11.754 1.00 55.31 288 ALA A N 1
ATOM 2430 C CA . ALA A 1 288 ? 46.894 -97.684 -11.448 1.00 55.31 288 ALA A CA 1
ATOM 2431 C C . ALA A 1 288 ? 46.590 -99.051 -12.092 1.00 55.31 288 ALA A C 1
ATOM 2433 O O . ALA A 1 288 ? 47.509 -99.699 -12.580 1.00 55.31 288 ALA A O 1
ATOM 2434 N N . SER A 1 289 ? 45.309 -99.436 -12.185 1.00 54.19 289 SER A N 1
ATOM 2435 C CA . SER A 1 289 ? 44.896 -100.718 -12.780 1.00 54.19 289 SER A CA 1
ATOM 2436 C C . SER A 1 289 ? 44.977 -100.751 -14.316 1.00 54.19 289 SER A C 1
ATOM 2438 O O . SER A 1 289 ? 45.280 -101.789 -14.892 1.00 54.19 289 SER A O 1
ATOM 2440 N N . GLU A 1 290 ? 44.791 -99.614 -15.000 1.00 54.56 290 GLU A N 1
ATOM 2441 C CA . GLU A 1 290 ? 44.866 -99.546 -16.473 1.00 54.56 290 GLU A CA 1
ATOM 2442 C C . GLU A 1 290 ? 46.302 -99.629 -17.021 1.00 54.56 290 GLU A C 1
ATOM 2444 O O . GLU A 1 290 ? 46.509 -100.085 -18.147 1.00 54.56 290 GLU A O 1
ATOM 2449 N N . LYS A 1 291 ? 47.317 -99.224 -16.245 1.00 55.00 291 LYS A N 1
ATOM 2450 C CA . LYS A 1 291 ? 48.720 -99.254 -16.699 1.00 55.00 291 LYS A CA 1
ATOM 2451 C C . LYS A 1 291 ? 49.334 -100.655 -16.745 1.00 55.00 291 LYS A C 1
ATOM 2453 O O . LYS A 1 291 ? 50.317 -100.831 -17.458 1.00 55.00 291 LYS A O 1
ATOM 2458 N N . GLU A 1 292 ? 48.757 -101.645 -16.068 1.00 53.66 292 GLU A N 1
ATOM 2459 C CA . GLU A 1 292 ? 49.221 -103.038 -16.167 1.00 53.66 292 GLU A CA 1
ATOM 2460 C C . GLU A 1 292 ? 48.736 -103.751 -17.441 1.00 53.66 292 GLU A C 1
ATOM 2462 O O . GLU A 1 292 ? 49.268 -104.800 -17.792 1.00 53.66 292 GLU A O 1
ATOM 2467 N N . MET A 1 293 ? 47.781 -103.181 -18.188 1.00 49.97 293 MET A N 1
ATOM 2468 C CA . MET A 1 293 ? 47.138 -103.873 -19.314 1.00 49.97 293 MET A CA 1
ATOM 2469 C C . MET A 1 293 ? 47.712 -103.522 -20.709 1.00 49.97 293 MET A C 1
ATOM 2471 O O . MET A 1 293 ? 47.352 -104.169 -21.688 1.00 49.97 293 MET A O 1
ATOM 2475 N N . ILE A 1 294 ? 48.625 -102.541 -20.831 1.00 50.34 294 ILE A N 1
ATOM 2476 C CA . ILE A 1 294 ? 49.155 -102.021 -22.124 1.00 50.34 294 ILE A CA 1
ATOM 2477 C C . ILE A 1 294 ? 50.613 -102.471 -22.396 1.00 50.34 294 ILE A C 1
ATOM 2479 O O . ILE A 1 294 ? 51.369 -101.842 -23.130 1.00 50.34 294 ILE A O 1
ATOM 2483 N N . THR A 1 295 ? 51.037 -103.607 -21.847 1.00 43.47 295 THR A N 1
ATOM 2484 C CA . THR A 1 295 ? 52.305 -104.272 -22.199 1.00 43.47 295 THR A CA 1
ATOM 2485 C C . THR A 1 295 ? 52.039 -105.594 -22.907 1.00 43.47 295 THR A C 1
ATOM 2487 O O . THR A 1 295 ? 52.414 -106.651 -22.425 1.00 43.47 295 THR A O 1
ATOM 2490 N N . THR A 1 296 ? 51.382 -105.584 -24.069 1.00 39.28 296 THR A N 1
ATOM 2491 C CA . THR A 1 296 ? 51.532 -106.674 -25.051 1.00 39.28 296 THR A CA 1
ATOM 2492 C C . THR A 1 296 ? 50.971 -106.297 -26.426 1.00 39.28 296 THR A C 1
ATOM 2494 O O . THR A 1 296 ? 49.793 -105.995 -26.567 1.00 39.28 296 THR A O 1
ATOM 2497 N N . LYS A 1 297 ? 51.833 -106.473 -27.440 1.00 40.09 297 LYS A N 1
ATOM 2498 C CA . LYS A 1 297 ? 51.546 -106.755 -28.862 1.00 40.09 297 LYS A CA 1
ATOM 2499 C C . LYS A 1 297 ? 51.278 -105.576 -29.811 1.00 40.09 297 LYS A C 1
ATOM 2501 O O . LYS A 1 297 ? 50.148 -105.157 -30.027 1.00 40.09 297 LYS A O 1
ATOM 2506 N N . ASN A 1 298 ? 52.353 -105.200 -30.510 1.00 33.19 298 ASN A N 1
ATOM 2507 C CA . ASN A 1 298 ? 52.332 -104.869 -31.936 1.00 33.19 298 ASN A CA 1
ATOM 2508 C C . ASN A 1 298 ? 52.660 -106.150 -32.727 1.00 33.19 298 ASN A C 1
ATOM 2510 O O . ASN A 1 298 ? 53.730 -106.702 -32.488 1.00 33.19 298 ASN A O 1
ATOM 2514 N N . ASP A 1 299 ? 51.792 -106.596 -33.645 1.00 33.00 299 ASP A N 1
ATOM 2515 C CA . ASP A 1 299 ? 52.225 -107.131 -34.949 1.00 33.00 299 ASP A CA 1
ATOM 2516 C C . ASP A 1 299 ? 51.073 -107.276 -35.971 1.00 33.00 299 ASP A C 1
ATOM 2518 O O . ASP A 1 299 ? 49.982 -107.745 -35.651 1.00 33.00 299 ASP A O 1
ATOM 2522 N N . THR A 1 300 ? 51.390 -106.935 -37.226 1.00 31.97 300 THR A N 1
ATOM 2523 C CA . THR A 1 300 ? 50.750 -107.303 -38.517 1.00 31.97 300 THR A CA 1
ATOM 2524 C C . THR A 1 300 ? 49.339 -106.807 -38.933 1.00 31.97 300 THR A C 1
ATOM 2526 O O . THR A 1 300 ? 48.299 -107.329 -38.552 1.00 31.97 300 THR A O 1
ATOM 2529 N N . THR A 1 301 ? 49.371 -105.802 -39.825 1.00 33.12 301 THR A N 1
ATOM 2530 C CA . THR A 1 301 ? 48.817 -105.713 -41.207 1.00 33.12 301 THR A CA 1
ATOM 2531 C C . THR A 1 301 ? 47.366 -106.096 -41.606 1.00 33.12 301 THR A C 1
ATOM 2533 O O . THR A 1 301 ? 46.938 -107.239 -41.552 1.00 33.12 301 THR A O 1
ATOM 2536 N N . VAL A 1 302 ? 46.732 -105.108 -42.275 1.00 33.44 302 VAL A N 1
ATOM 2537 C CA . VAL A 1 302 ? 45.825 -105.160 -43.456 1.00 33.44 302 VAL A CA 1
ATOM 2538 C C . VAL A 1 302 ? 44.487 -105.918 -43.344 1.00 33.44 302 VAL A C 1
ATOM 2540 O O . VAL A 1 302 ? 44.434 -107.133 -43.491 1.00 33.44 302 VAL A O 1
ATOM 2543 N N . LYS A 1 303 ? 43.368 -105.170 -43.320 1.00 31.09 303 LYS A N 1
ATOM 2544 C CA . LYS A 1 303 ? 42.273 -105.255 -44.321 1.00 31.09 303 LYS A CA 1
ATOM 2545 C C . LYS A 1 303 ? 41.132 -104.293 -43.992 1.00 31.09 303 LYS A C 1
ATOM 2547 O O . LYS A 1 303 ? 40.566 -104.318 -42.904 1.00 31.09 303 LYS A O 1
ATOM 2552 N N . GLU A 1 304 ? 40.754 -103.500 -44.989 1.00 37.25 304 GLU A N 1
ATOM 2553 C CA . GLU A 1 304 ? 39.499 -102.756 -45.024 1.00 37.25 304 GLU A CA 1
ATOM 2554 C C . GLU A 1 304 ? 38.301 -103.675 -44.754 1.00 37.25 304 GLU A C 1
ATOM 2556 O O . GLU A 1 304 ? 38.091 -104.667 -45.457 1.00 37.25 304 GLU A O 1
ATOM 2561 N N . LYS A 1 305 ? 37.446 -103.295 -43.801 1.00 33.06 305 LYS A N 1
ATOM 2562 C CA . LYS A 1 305 ? 36.030 -103.662 -43.835 1.00 33.06 305 LYS A CA 1
ATOM 2563 C C . LYS A 1 305 ? 35.180 -102.629 -43.105 1.00 33.06 305 LYS A C 1
ATOM 2565 O O . LYS A 1 305 ? 35.353 -102.326 -41.933 1.00 33.06 305 LYS A O 1
ATOM 2570 N N . ARG A 1 306 ? 34.252 -102.103 -43.897 1.00 31.61 306 ARG A N 1
ATOM 2571 C CA . ARG A 1 306 ? 33.107 -101.259 -43.574 1.00 31.61 306 ARG A CA 1
ATOM 2572 C C . ARG A 1 306 ? 32.328 -101.680 -42.320 1.00 31.61 306 ARG A C 1
ATOM 2574 O O . ARG A 1 306 ? 32.160 -102.868 -42.066 1.00 31.61 306 ARG A O 1
ATOM 2581 N N . ARG A 1 307 ? 31.630 -100.656 -41.803 1.00 30.33 307 ARG A N 1
ATOM 2582 C CA . ARG A 1 307 ? 30.440 -100.642 -40.929 1.00 30.33 307 ARG A CA 1
ATOM 2583 C C . ARG A 1 307 ? 30.734 -100.890 -39.455 1.00 30.33 307 ARG A C 1
ATOM 2585 O O . ARG A 1 307 ? 31.061 -101.999 -39.089 1.00 30.33 307 ARG A O 1
ATOM 2592 N N . PHE A 1 308 ? 30.410 -99.904 -38.620 1.00 30.27 308 PHE A N 1
ATOM 2593 C CA . PHE A 1 308 ? 29.263 -100.065 -37.731 1.00 30.27 308 PHE A CA 1
ATOM 2594 C C . PHE A 1 308 ? 28.585 -98.721 -37.454 1.00 30.27 308 PHE A C 1
ATOM 2596 O O . PHE A 1 308 ? 29.210 -97.696 -37.205 1.00 30.27 308 PHE A O 1
ATOM 2603 N N . VAL A 1 309 ? 27.270 -98.775 -37.611 1.00 31.92 309 VAL A N 1
ATOM 2604 C CA . VAL A 1 309 ? 26.265 -97.740 -37.427 1.00 31.92 309 VAL A CA 1
ATOM 2605 C C . VAL A 1 309 ? 25.672 -97.939 -36.035 1.00 31.92 309 VAL A C 1
ATOM 2607 O O . VAL A 1 309 ? 25.402 -99.078 -35.672 1.00 31.92 309 VAL A O 1
ATOM 2610 N N . ASN A 1 310 ? 25.415 -96.821 -35.351 1.00 32.06 310 ASN A N 1
ATOM 2611 C CA . ASN A 1 310 ? 24.453 -96.599 -34.262 1.00 32.06 310 ASN A CA 1
ATOM 2612 C C . ASN A 1 310 ? 24.478 -97.504 -33.026 1.00 32.06 310 ASN A C 1
ATOM 2614 O O . ASN A 1 310 ? 24.206 -98.690 -33.122 1.00 32.06 310 ASN A O 1
ATOM 2618 N N . LEU A 1 311 ? 24.575 -96.863 -31.856 1.00 31.75 311 LEU A N 1
ATOM 2619 C CA . LEU A 1 311 ? 23.851 -97.114 -30.590 1.00 31.75 311 LEU A CA 1
ATOM 2620 C C . LEU A 1 311 ? 24.541 -96.198 -29.547 1.00 31.75 311 LEU A C 1
ATOM 2622 O O . LEU A 1 311 ? 25.757 -96.100 -29.582 1.00 31.75 311 LEU A O 1
ATOM 2626 N N . VAL A 1 312 ? 23.959 -95.444 -28.613 1.00 33.53 312 VAL A N 1
ATOM 2627 C CA . VAL A 1 312 ? 22.677 -95.324 -27.892 1.00 33.53 312 VAL A CA 1
ATOM 2628 C C . VAL A 1 312 ? 22.759 -93.906 -27.265 1.00 33.53 312 VAL A C 1
ATOM 2630 O O . VAL A 1 312 ? 23.831 -93.511 -26.826 1.00 33.53 312 VAL A O 1
ATOM 2633 N N . LYS A 1 313 ? 21.798 -92.983 -27.429 1.00 30.23 313 LYS A N 1
ATOM 2634 C CA . LYS A 1 313 ? 20.516 -92.830 -26.701 1.00 30.23 313 LYS A CA 1
ATOM 2635 C C . LYS A 1 313 ? 20.645 -92.708 -25.167 1.00 30.23 313 LYS A C 1
ATOM 2637 O O . LYS A 1 313 ? 21.387 -93.440 -24.548 1.00 30.23 313 LYS A O 1
ATOM 2642 N N . PHE A 1 314 ? 19.757 -91.888 -24.586 1.00 29.23 314 PHE A N 1
ATOM 2643 C CA . PHE A 1 314 ? 19.327 -91.892 -23.170 1.00 29.23 314 PHE A CA 1
ATOM 2644 C C . PHE A 1 314 ? 20.349 -91.333 -22.150 1.00 29.23 314 PHE A C 1
ATOM 2646 O O . PHE A 1 314 ? 21.506 -91.706 -22.166 1.00 29.23 314 PHE A O 1
ATOM 2653 N N . THR A 1 315 ? 20.031 -90.401 -21.241 1.00 35.09 315 THR A N 1
ATOM 2654 C CA . THR A 1 315 ? 18.764 -90.030 -20.577 1.00 35.09 315 THR A CA 1
ATOM 2655 C C . THR A 1 315 ? 18.831 -88.616 -19.984 1.00 35.09 315 THR A C 1
ATOM 2657 O O . THR A 1 315 ? 19.857 -88.270 -19.415 1.00 35.09 315 THR A O 1
ATOM 2660 N N . ARG A 1 316 ? 17.692 -87.897 -20.077 1.00 30.62 316 ARG A N 1
ATOM 2661 C CA . ARG A 1 316 ? 16.877 -87.244 -19.010 1.00 30.62 316 ARG A CA 1
ATOM 2662 C C . ARG A 1 316 ? 17.580 -86.517 -17.845 1.00 30.62 316 ARG A C 1
ATOM 2664 O O . ARG A 1 316 ? 18.613 -86.949 -17.376 1.00 30.62 316 ARG A O 1
ATOM 2671 N N . ASN A 1 317 ? 16.983 -85.569 -17.132 1.00 28.80 317 ASN A N 1
ATOM 2672 C CA . ASN A 1 317 ? 15.801 -84.694 -17.159 1.00 28.80 317 ASN A CA 1
ATOM 2673 C C . ASN A 1 317 ? 15.747 -84.156 -15.705 1.00 28.80 317 ASN A C 1
ATOM 2675 O O . ASN A 1 317 ? 16.308 -84.784 -14.809 1.00 28.80 317 ASN A O 1
ATOM 2679 N N . ASP A 1 318 ? 14.999 -83.076 -15.487 1.00 30.88 318 ASP A N 1
ATOM 2680 C CA . ASP A 1 318 ? 14.580 -82.518 -14.185 1.00 30.88 318 ASP A CA 1
ATOM 2681 C C . ASP A 1 318 ? 15.648 -81.631 -13.497 1.00 30.88 318 ASP A C 1
ATOM 2683 O O . ASP A 1 318 ? 16.816 -81.980 -13.407 1.00 30.88 318 ASP A O 1
ATOM 2687 N N . SER A 1 319 ? 15.357 -80.415 -13.018 1.00 31.38 319 SER A N 1
ATOM 2688 C CA . SER A 1 319 ? 14.133 -79.973 -12.343 1.00 31.38 319 SER A CA 1
ATOM 2689 C C . SER A 1 319 ? 13.971 -78.435 -12.277 1.00 31.38 319 SER A C 1
ATOM 2691 O O . SER A 1 319 ? 14.884 -77.724 -11.866 1.00 31.38 319 SER A O 1
ATOM 2693 N N . TYR A 1 320 ? 12.769 -77.966 -12.628 1.00 31.28 320 TYR A N 1
ATOM 2694 C CA . TYR A 1 320 ? 11.846 -77.083 -11.882 1.00 31.28 320 TYR A CA 1
ATOM 2695 C C . TYR A 1 320 ? 12.286 -75.826 -11.073 1.00 31.28 320 TYR A C 1
ATOM 2697 O O . TYR A 1 320 ? 13.018 -75.890 -10.095 1.00 31.28 320 TYR A O 1
ATOM 2705 N N . HIS A 1 321 ? 11.605 -74.720 -11.436 1.00 33.16 321 HIS A N 1
ATOM 2706 C CA . HIS A 1 321 ? 10.892 -73.687 -10.642 1.00 33.16 321 HIS A CA 1
ATOM 2707 C C . HIS A 1 321 ? 11.545 -72.877 -9.499 1.00 33.16 321 HIS A C 1
ATOM 2709 O O . HIS A 1 321 ? 11.688 -73.377 -8.392 1.00 33.16 321 HIS A O 1
ATOM 2715 N N . VAL A 1 322 ? 11.629 -71.547 -9.720 1.00 33.12 322 VAL A N 1
ATOM 2716 C CA . VAL A 1 322 ? 11.092 -70.448 -8.860 1.00 33.12 322 VAL A CA 1
ATOM 2717 C C . VAL A 1 322 ? 10.693 -69.272 -9.792 1.00 33.12 322 VAL A C 1
ATOM 2719 O O . VAL A 1 322 ? 11.551 -68.720 -10.472 1.00 33.12 322 VAL A O 1
ATOM 2722 N N . ALA A 1 323 ? 9.403 -69.091 -10.120 1.00 31.52 323 ALA A N 1
ATOM 2723 C CA . ALA A 1 323 ? 8.470 -68.037 -9.648 1.00 31.52 323 ALA A CA 1
ATOM 2724 C C . ALA A 1 323 ? 8.954 -66.574 -9.847 1.00 31.52 323 ALA A C 1
ATOM 2726 O O . ALA A 1 323 ? 9.962 -66.168 -9.288 1.00 31.52 323 ALA A O 1
ATOM 2727 N N . HIS A 1 324 ? 8.350 -65.801 -10.762 1.00 28.95 324 HIS A N 1
ATOM 2728 C CA . HIS A 1 324 ? 7.167 -64.925 -10.585 1.00 28.95 324 HIS A CA 1
ATOM 2729 C C . HIS A 1 324 ? 7.410 -63.623 -9.784 1.00 28.95 324 HIS A C 1
ATOM 2731 O O . HIS A 1 324 ? 8.059 -63.612 -8.749 1.00 28.95 324 HIS A O 1
ATOM 2737 N N . VAL A 1 325 ? 6.740 -62.557 -10.251 1.00 31.39 325 VAL A N 1
ATOM 2738 C CA . VAL A 1 325 ? 6.545 -61.211 -9.659 1.00 31.39 325 VAL A CA 1
ATOM 2739 C C . VAL A 1 325 ? 7.541 -60.112 -10.074 1.00 31.39 325 VAL A C 1
ATOM 2741 O O . VAL A 1 325 ? 8.352 -59.628 -9.296 1.00 31.39 325 VAL A O 1
ATOM 2744 N N . ALA A 1 326 ? 7.364 -59.606 -11.297 1.00 31.70 326 ALA A N 1
ATOM 2745 C CA . ALA A 1 326 ? 7.755 -58.245 -11.679 1.00 31.70 326 ALA A CA 1
ATOM 2746 C C . ALA A 1 326 ? 6.686 -57.619 -12.598 1.00 31.70 326 ALA A C 1
ATOM 2748 O O . ALA A 1 326 ? 6.908 -57.378 -13.778 1.00 31.70 326 ALA A O 1
ATOM 2749 N N . LYS A 1 327 ? 5.480 -57.406 -12.058 1.00 34.38 327 LYS A N 1
ATOM 2750 C CA . LYS A 1 327 ? 4.427 -56.561 -12.651 1.00 34.38 327 LYS A CA 1
ATOM 2751 C C . LYS A 1 327 ? 3.601 -55.944 -11.524 1.00 34.38 327 LYS A C 1
ATOM 2753 O O . LYS A 1 327 ? 2.608 -56.532 -11.112 1.00 34.38 327 LYS A O 1
ATOM 2758 N N . SER A 1 328 ? 4.031 -54.795 -10.999 1.00 34.62 328 SER A N 1
ATOM 2759 C CA . SER A 1 328 ? 3.183 -53.821 -10.281 1.00 34.62 328 SER A CA 1
ATOM 2760 C C . SER A 1 328 ? 4.007 -52.610 -9.836 1.00 34.62 328 SER A C 1
ATOM 2762 O O . SER A 1 328 ? 4.437 -52.530 -8.691 1.00 34.62 328 SER A O 1
ATOM 2764 N N . SER A 1 329 ? 4.231 -51.650 -10.736 1.00 34.34 329 SER A N 1
ATOM 2765 C CA . SER A 1 329 ? 4.598 -50.277 -10.331 1.00 34.34 329 SER A CA 1
ATOM 2766 C C . SER A 1 329 ? 4.294 -49.181 -11.367 1.00 34.34 329 SER A C 1
ATOM 2768 O O . SER A 1 329 ? 4.507 -48.009 -11.075 1.00 34.34 329 SER A O 1
ATOM 2770 N N . GLU A 1 330 ? 3.705 -49.495 -12.528 1.00 36.22 330 GLU A N 1
ATOM 2771 C CA . GLU A 1 330 ? 3.498 -48.508 -13.607 1.00 36.22 330 GLU A CA 1
ATOM 2772 C C . GLU A 1 330 ? 2.051 -48.032 -13.828 1.00 36.22 330 GLU A C 1
ATOM 2774 O O . GLU A 1 330 ? 1.761 -47.347 -14.806 1.00 36.22 330 GLU A O 1
ATOM 2779 N N . LYS A 1 331 ? 1.123 -48.318 -12.903 1.00 37.41 331 LYS A N 1
ATOM 2780 C CA . LYS A 1 331 ? -0.313 -48.015 -13.090 1.00 37.41 331 LYS A CA 1
ATOM 2781 C C . LYS A 1 331 ? -0.927 -47.034 -12.081 1.00 37.41 331 LYS A C 1
ATOM 2783 O O . LYS A 1 331 ? -2.104 -47.144 -11.772 1.00 37.41 331 LYS A O 1
ATOM 2788 N N . LEU A 1 332 ? -0.157 -46.052 -11.593 1.00 35.62 332 LEU A N 1
ATOM 2789 C CA . LEU A 1 332 ? -0.644 -45.017 -10.653 1.00 35.62 332 LEU A CA 1
ATOM 2790 C C . LEU A 1 332 ? -0.174 -43.577 -10.971 1.00 35.62 332 LEU A C 1
ATOM 2792 O O . LEU A 1 332 ? -0.034 -42.745 -10.079 1.00 35.62 332 LEU A O 1
ATOM 2796 N N . LYS A 1 333 ? 0.061 -43.247 -12.252 1.00 36.44 333 LYS A N 1
ATOM 2797 C CA . LYS A 1 333 ? 0.427 -41.877 -12.690 1.00 36.44 333 LYS A CA 1
ATOM 2798 C C . LYS A 1 333 ? -0.472 -41.255 -13.768 1.00 36.44 333 LYS A C 1
ATOM 2800 O O . LYS A 1 333 ? -0.147 -40.191 -14.283 1.00 36.44 333 LYS A O 1
ATOM 2805 N N . LYS A 1 334 ? -1.622 -41.853 -14.083 1.00 39.25 334 LYS A N 1
ATOM 2806 C CA . LYS A 1 334 ? -2.580 -41.305 -15.060 1.00 39.25 334 LYS A CA 1
ATOM 2807 C C . LYS A 1 334 ? -3.978 -41.189 -14.462 1.00 39.25 334 LYS A C 1
ATOM 2809 O O . LYS A 1 334 ? -4.877 -41.888 -14.883 1.00 39.25 334 LYS A O 1
ATOM 2814 N N . GLU A 1 335 ? -4.130 -40.323 -13.466 1.00 36.97 335 GLU A N 1
ATOM 2815 C CA . GLU A 1 335 ? -5.437 -39.843 -12.992 1.00 36.97 335 GLU A CA 1
ATOM 2816 C C . GLU A 1 335 ? -5.207 -38.627 -12.082 1.00 36.97 335 GLU A C 1
ATOM 2818 O O . GLU A 1 335 ? -5.184 -38.735 -10.861 1.00 36.97 335 GLU A O 1
ATOM 2823 N N . LYS A 1 336 ? -4.889 -37.472 -12.689 1.00 35.81 336 LYS A N 1
ATOM 2824 C CA . LYS A 1 336 ? -4.975 -36.128 -12.071 1.00 35.81 336 LYS A CA 1
ATOM 2825 C C . LYS A 1 336 ? -4.638 -35.010 -13.066 1.00 35.81 336 LYS A C 1
ATOM 2827 O O . LYS A 1 336 ? -3.846 -34.127 -12.773 1.00 35.81 336 LYS A O 1
ATOM 2832 N N . VAL A 1 337 ? -5.243 -35.032 -14.254 1.00 35.66 337 VAL A N 1
ATOM 2833 C CA . VAL A 1 337 ? -5.321 -33.845 -15.125 1.00 35.66 337 VAL A CA 1
ATOM 2834 C C . VAL A 1 337 ? -6.662 -33.883 -15.857 1.00 35.66 337 VAL A C 1
ATOM 2836 O O . VAL A 1 337 ? -6.757 -34.327 -16.992 1.00 35.66 337 VAL A O 1
ATOM 2839 N N . SER A 1 338 ? -7.729 -33.485 -15.170 1.00 33.78 338 SER A N 1
ATOM 2840 C CA . SER A 1 338 ? -9.007 -33.142 -15.799 1.00 33.78 338 SER A CA 1
ATOM 2841 C C . SER A 1 338 ? -9.788 -32.257 -14.838 1.00 33.78 338 SER A C 1
ATOM 2843 O O . SER A 1 338 ? -10.367 -32.746 -13.873 1.00 33.78 338 SER A O 1
ATOM 2845 N N . CYS A 1 339 ? -9.676 -30.947 -15.042 1.00 30.98 339 CYS A N 1
ATOM 2846 C CA . CYS A 1 339 ? -10.645 -29.908 -14.683 1.00 30.98 339 CYS A CA 1
ATOM 2847 C C . CYS A 1 339 ? -9.948 -28.567 -14.897 1.00 30.98 339 CYS A C 1
ATOM 2849 O O . CYS A 1 339 ? -9.157 -28.180 -14.050 1.00 30.98 339 CYS A O 1
ATOM 2851 N N . PHE A 1 340 ? -10.182 -27.912 -16.036 1.00 30.55 340 PHE A N 1
ATOM 2852 C CA . PHE A 1 340 ? -10.259 -26.450 -16.196 1.00 30.55 340 PHE A CA 1
ATOM 2853 C C . PHE A 1 340 ? -10.353 -26.128 -17.694 1.00 30.55 340 PHE A C 1
ATOM 2855 O O . PHE A 1 340 ? -9.354 -25.865 -18.352 1.00 30.55 340 PHE A O 1
ATOM 2862 N N . SER A 1 341 ? -11.566 -26.147 -18.241 1.00 31.22 341 SER A N 1
ATOM 2863 C CA . SER A 1 341 ? -11.943 -25.285 -19.365 1.00 31.22 341 SER A CA 1
ATOM 2864 C C . SER A 1 341 ? -13.469 -25.185 -19.424 1.00 31.22 341 SER A C 1
ATOM 2866 O O . SER A 1 341 ? -14.144 -26.136 -19.044 1.00 31.22 341 SER A O 1
ATOM 2868 N N . LEU A 1 342 ? -13.953 -24.037 -19.910 1.00 30.41 342 LEU A N 1
ATOM 2869 C CA . LEU A 1 342 ? -15.345 -23.624 -20.156 1.00 30.41 342 LEU A CA 1
ATOM 2870 C C . LEU A 1 342 ? -16.027 -22.809 -19.043 1.00 30.41 342 LEU A C 1
ATOM 2872 O O . LEU A 1 342 ? -16.573 -23.342 -18.084 1.00 30.41 342 LEU A O 1
ATOM 2876 N N . ALA A 1 343 ? -16.030 -21.487 -19.247 1.00 30.80 343 ALA A N 1
ATOM 2877 C CA . ALA A 1 343 ? -17.235 -20.655 -19.181 1.00 30.80 343 ALA A CA 1
ATOM 2878 C C . ALA A 1 343 ? -16.966 -19.309 -19.885 1.00 30.80 343 ALA A C 1
ATOM 2880 O O . ALA A 1 343 ? -16.357 -18.395 -19.329 1.00 30.80 343 ALA A O 1
ATOM 2881 N N . SER A 1 344 ? -17.376 -19.246 -21.150 1.00 34.47 344 SER A N 1
ATOM 2882 C CA . SER A 1 344 ? -17.796 -18.052 -21.892 1.00 34.47 344 SER A CA 1
ATOM 2883 C C . SER A 1 344 ? -19.236 -17.659 -21.490 1.00 34.47 344 SER A C 1
ATOM 2885 O O . SER A 1 344 ? -19.868 -18.416 -20.758 1.00 34.47 344 SER A O 1
ATOM 2887 N N . TYR A 1 345 ? -19.731 -16.526 -22.020 1.00 29.14 345 TYR A N 1
ATOM 2888 C CA . TYR A 1 345 ? -20.997 -15.781 -21.775 1.00 29.14 345 TYR A CA 1
ATOM 2889 C C . TYR A 1 345 ? -20.851 -14.585 -20.823 1.00 29.14 345 TYR A C 1
ATOM 2891 O O . TYR A 1 345 ? -20.216 -14.692 -19.783 1.00 29.14 345 TYR A O 1
ATOM 2899 N N . SER A 1 346 ? -21.453 -13.420 -21.054 1.00 31.48 346 SER A N 1
ATOM 2900 C CA . SER A 1 346 ? -22.023 -12.739 -22.229 1.00 31.48 346 SER A CA 1
ATOM 2901 C C . SER A 1 346 ? -22.187 -11.280 -21.795 1.00 31.48 346 SER A C 1
ATOM 2903 O O . SER A 1 346 ? -22.317 -11.010 -20.599 1.00 31.48 346 SER A O 1
ATOM 2905 N N . ARG A 1 347 ? -22.139 -10.348 -22.744 1.00 34.69 347 ARG A N 1
ATOM 2906 C CA . ARG A 1 347 ? -22.585 -8.972 -22.522 1.00 34.69 347 ARG A CA 1
ATOM 2907 C C . ARG A 1 347 ? -24.109 -8.960 -22.555 1.00 34.69 347 ARG A C 1
ATOM 2909 O O . ARG A 1 347 ? -24.662 -9.613 -23.433 1.00 34.69 347 ARG A O 1
ATOM 2916 N N . ASP A 1 348 ? -24.693 -8.254 -21.597 1.00 48.75 348 ASP A N 1
ATOM 2917 C CA . ASP A 1 348 ? -25.790 -7.295 -21.747 1.00 48.75 348 ASP A CA 1
ATOM 2918 C C . ASP A 1 348 ? -25.676 -6.280 -20.601 1.00 48.75 348 ASP A C 1
ATOM 2920 O O . ASP A 1 348 ? -25.382 -6.711 -19.455 1.00 48.75 348 ASP A O 1
#

pLDDT: mean 75.19, std 22.59, range [27.08, 98.56]

Secondary structure (DSSP, 8-state):
------EEEEEE-HHHHHHHHHHHHHH-GGGGGS--SHHHHHHHHHHHHHHHHHHHHH-TTS--TTS-HHHHHHHHHHHHHHHHTT---TTHHHHHHHHHHSTTT-HHHHHHHHHHHHHHHTTS-----S---HHHHHHHHHHHHHHHHH-TTEEEEEE-TT--HHHHHTT-HHHHTT-SHHHHHHHHHHTHHHHTTTEEEEETTEEE--HHHHSHHHHHT---HHHHHHHHHHHHHHHHHHHHHHHHHHHHHHHHHHHHHHHHHHHHHHHHHHHHHHHHHHHHHHHHHHTTS--S--------------------------------SSSSSSS-------------

Organism: NCBI:txid150033

Foldseek 3Di:
DDPPPFAAAEAEDPVQSVVLLVVVCVVPVVSVQAPRYLVVLLVLVQVLVVVQVVVCVVPVPDDGLLQDLVSVVVSLVCSLVVVVVPGPHVCNVVLSCLQCVDPQRPPSVVCVVVSVVQNVCVVPDRPCPHDPSPSNSLSSLVSLVVSLLVPPRYAYEYECPPDDLLCLLVVVCVSVVPDCRSVSLLSCVVCVVSCVVRYFYAYPNDTDDRPCVVVVVSNVSRDDVVNVVVVVVVVVVVVVVVVVVVVVVVVVVVVVVVVVVVVVVVVVVVVVVVVVVVVVVVVVVVVVVVVVVPPDDDDDDDDDDDDDDDDDDDDDDDDDDDDDDDDDDDPPDPPDDDDDDDDDDDDD

Sequence (348 aa):
MQMIKENVLIYGLEKARWKYTRSLIKENPNIKKMPLFIDDYNDGVTWLLEKEIAQKKKEPSQKSCWDSTENFSEFIEKMPIMMKERLNFPLWSAYFSHFQNKPKNQLQKIYQFQLQEINKNQKNKFNVNNINTYLHVKRGCKIGLEMAKSIANLKIYFVLDGLDFKSVVFKDTKRFKKSYTGIELRYVYRNWEELKDKVVFIKQKKQVEAPWKQEPKLWDAYIPKSHQQKKECMLQKENDSKRLCSQVFFNEKIGNVKKKISHNLRKKSKNLENQKMINSLSMEGLKASEKEMITTKNDTTVKEKRRFVNLVKFTRNDSYHVAHVAKSSEKLKKEKVSCFSLASYSRD

Radius of gyration: 43.25 Å; chains: 1; bounding box: 78×135×67 Å